Protein AF-A0A958JM21-F1 (afdb_monomer_lite)

pLDDT: mean 73.96, std 16.61, range [35.25, 93.75]

Secondary structure (DSSP, 8-state):
-----------S-HHHHHHHHHHHHHHHHHHHHHHHHHHHHHHHHHHHH--SHHHHHHHHHHHHHHHHHHHHHHHHHHHHHHHHHHHHHHHHHHHHHHHHHHHHHHHTT---PPP---TT-TTTTHHHHHHHHHHHHHHHHHHHHHHHHHHHHHHHTT--HHHHHHHHHHHHHHHHTS-----S------HHHHHHHHHTTT-------------------------

Structure (mmCIF, N/CA/C/O backbone):
data_AF-A0A958JM21-F1
#
_entry.id   AF-A0A958JM21-F1
#
loop_
_atom_site.group_PDB
_atom_site.id
_atom_site.type_symbol
_atom_site.label_atom_id
_atom_site.label_alt_id
_atom_site.label_comp_id
_atom_site.label_asym_id
_atom_site.label_entity_id
_atom_site.label_seq_id
_atom_site.pdbx_PDB_ins_code
_atom_site.Cartn_x
_atom_site.Cartn_y
_atom_site.Cartn_z
_atom_site.occupancy
_atom_site.B_iso_or_equiv
_atom_site.auth_seq_id
_atom_site.auth_comp_id
_atom_site.auth_asym_id
_atom_site.auth_atom_id
_atom_site.pdbx_PDB_model_num
ATOM 1 N N . MET A 1 1 ? 24.119 -24.206 23.327 1.00 39.50 1 MET A N 1
ATOM 2 C CA . MET A 1 1 ? 23.330 -22.979 23.070 1.00 39.50 1 MET A CA 1
ATOM 3 C C . MET A 1 1 ? 22.936 -22.926 21.598 1.00 39.50 1 MET A C 1
ATOM 5 O O . MET A 1 1 ? 23.760 -22.552 20.779 1.00 39.50 1 MET A O 1
ATOM 9 N N . ALA A 1 2 ? 21.714 -23.325 21.244 1.00 45.56 2 ALA A N 1
ATOM 10 C CA . ALA A 1 2 ? 21.222 -23.263 19.865 1.00 45.56 2 ALA A CA 1
ATOM 11 C C . ALA A 1 2 ? 20.004 -22.332 19.806 1.00 45.56 2 ALA A C 1
ATOM 13 O O . ALA A 1 2 ? 18.879 -22.748 20.076 1.00 45.56 2 ALA A O 1
ATOM 14 N N . GLN A 1 3 ? 20.224 -21.049 19.503 1.00 53.97 3 GLN A N 1
ATOM 15 C CA . GLN A 1 3 ? 19.126 -20.112 19.270 1.00 53.97 3 GLN A CA 1
ATOM 16 C C . GLN A 1 3 ? 18.749 -20.083 17.784 1.00 53.97 3 GLN A C 1
ATOM 18 O O . GLN A 1 3 ? 19.430 -19.516 16.935 1.00 53.97 3 GLN A O 1
ATOM 23 N N . TYR A 1 4 ? 17.631 -20.757 17.522 1.00 51.62 4 TYR A N 1
ATOM 24 C CA . TYR A 1 4 ? 16.692 -20.655 16.408 1.00 51.62 4 TYR A CA 1
ATOM 25 C C . TYR A 1 4 ? 16.901 -19.503 15.405 1.00 51.62 4 TYR A C 1
ATOM 27 O O . TYR A 1 4 ? 16.522 -18.352 15.638 1.00 51.62 4 TYR A O 1
ATOM 35 N N . ILE A 1 5 ? 17.321 -19.862 14.189 1.00 55.75 5 ILE A N 1
ATOM 36 C CA . ILE A 1 5 ? 17.148 -19.032 12.991 1.00 55.75 5 ILE A CA 1
ATOM 37 C C . ILE A 1 5 ? 15.659 -19.039 12.623 1.00 55.75 5 ILE A C 1
ATOM 39 O O . ILE A 1 5 ? 15.155 -19.919 11.921 1.00 55.75 5 ILE A O 1
ATOM 43 N N . ARG A 1 6 ? 14.920 -18.038 13.106 1.00 50.09 6 ARG A N 1
ATOM 44 C CA . ARG A 1 6 ? 13.514 -17.812 12.747 1.00 50.09 6 ARG A CA 1
ATOM 45 C C . ARG A 1 6 ? 13.449 -17.320 11.293 1.00 50.09 6 ARG A C 1
ATOM 47 O O . ARG A 1 6 ? 13.564 -16.124 11.021 1.00 50.09 6 ARG A O 1
ATOM 54 N N . ARG A 1 7 ? 13.300 -18.248 10.338 1.00 52.47 7 ARG A N 1
ATOM 55 C CA . ARG A 1 7 ? 13.150 -17.956 8.899 1.00 52.47 7 ARG A CA 1
ATOM 56 C C . ARG A 1 7 ? 11.940 -17.040 8.668 1.00 52.47 7 ARG A C 1
ATOM 58 O O . ARG A 1 7 ? 10.796 -17.491 8.674 1.00 52.47 7 ARG A O 1
ATOM 65 N N . ARG A 1 8 ? 12.174 -15.744 8.438 1.00 48.72 8 ARG A N 1
ATOM 66 C CA . ARG A 1 8 ? 11.130 -14.810 7.990 1.00 48.72 8 ARG A CA 1
ATOM 67 C C . ARG A 1 8 ? 10.841 -15.093 6.514 1.00 48.72 8 ARG A C 1
ATOM 69 O O . ARG A 1 8 ? 11.585 -14.631 5.652 1.00 48.72 8 ARG A O 1
ATOM 76 N N . ARG A 1 9 ? 9.786 -15.862 6.217 1.00 46.72 9 ARG A N 1
ATOM 77 C CA . ARG A 1 9 ? 9.281 -16.048 4.843 1.00 46.72 9 ARG A CA 1
ATOM 78 C C . ARG A 1 9 ? 8.949 -14.668 4.265 1.00 46.72 9 ARG A C 1
ATOM 80 O O . ARG A 1 9 ? 8.040 -13.991 4.735 1.00 46.72 9 ARG A O 1
ATOM 87 N N . LYS A 1 10 ? 9.761 -14.223 3.304 1.00 54.75 10 LYS A N 1
ATOM 88 C CA . LYS A 1 10 ? 9.779 -12.853 2.764 1.00 54.75 10 LYS A CA 1
ATOM 89 C C . LYS A 1 10 ? 8.925 -12.694 1.500 1.00 54.75 10 LYS A C 1
ATOM 91 O O . LYS A 1 10 ? 9.066 -11.701 0.801 1.00 54.75 10 LYS A O 1
ATOM 96 N N . ILE A 1 11 ? 8.061 -13.660 1.201 1.00 49.72 11 ILE A N 1
ATOM 97 C CA . ILE A 1 11 ? 7.217 -13.658 0.007 1.00 49.72 11 ILE A CA 1
ATOM 98 C C . ILE A 1 11 ? 5.859 -14.191 0.448 1.00 49.72 11 ILE A C 1
ATOM 100 O O . ILE A 1 11 ? 5.704 -15.389 0.662 1.00 49.72 11 ILE A O 1
ATOM 104 N N . ILE A 1 12 ? 4.922 -13.283 0.720 1.00 57.44 12 ILE A N 1
ATOM 105 C CA . ILE A 1 12 ? 3.582 -13.643 1.204 1.00 57.44 12 ILE A CA 1
ATOM 106 C C . ILE A 1 12 ? 2.535 -13.463 0.092 1.00 57.44 12 ILE A C 1
ATOM 108 O O . ILE A 1 12 ? 1.449 -14.020 0.189 1.00 57.44 12 ILE A O 1
ATOM 112 N N . ASN A 1 13 ? 2.846 -12.766 -1.010 1.00 57.19 13 ASN A N 1
ATOM 113 C CA . ASN A 1 13 ? 1.912 -12.710 -2.134 1.00 57.19 13 ASN A CA 1
ATOM 114 C C . ASN A 1 13 ? 2.580 -12.387 -3.479 1.00 57.19 13 ASN A C 1
ATOM 116 O O . ASN A 1 13 ? 2.796 -11.226 -3.817 1.00 57.19 13 ASN A O 1
ATOM 120 N N . VAL A 1 14 ? 2.894 -13.435 -4.246 1.00 58.97 14 VAL A N 1
ATOM 121 C CA . VAL A 1 14 ? 3.459 -13.326 -5.603 1.00 58.97 14 VAL A CA 1
ATOM 122 C C . VAL A 1 14 ? 2.435 -12.737 -6.582 1.00 58.97 14 VAL A C 1
ATOM 124 O O . VAL A 1 14 ? 2.820 -12.036 -7.508 1.00 58.97 14 VAL A O 1
ATOM 127 N N . ALA A 1 15 ? 1.133 -12.935 -6.346 1.00 58.78 15 ALA A N 1
ATOM 128 C CA . ALA A 1 15 ? 0.079 -12.525 -7.274 1.00 58.78 15 ALA A CA 1
ATOM 129 C C . ALA A 1 15 ? -0.036 -10.995 -7.404 1.00 58.78 15 ALA A C 1
ATOM 131 O O . ALA A 1 15 ? 0.119 -10.459 -8.499 1.00 58.78 15 ALA A O 1
ATOM 132 N N . THR A 1 16 ? -0.202 -10.266 -6.294 1.00 62.28 16 THR A N 1
ATOM 133 C CA . THR A 1 16 ? -0.267 -8.788 -6.322 1.00 62.28 16 THR A CA 1
ATOM 134 C C . THR A 1 16 ? 1.057 -8.166 -6.768 1.00 62.28 16 THR A C 1
ATOM 136 O O . THR A 1 16 ? 1.076 -7.145 -7.449 1.00 62.28 16 THR A O 1
ATOM 139 N N . GLN A 1 17 ? 2.175 -8.810 -6.421 1.00 65.06 17 GLN A N 1
ATOM 140 C CA . GLN A 1 17 ? 3.502 -8.394 -6.860 1.00 65.06 17 GLN A CA 1
ATOM 141 C C . GLN A 1 17 ? 3.672 -8.552 -8.380 1.00 65.06 17 GLN A C 1
ATOM 143 O O . GLN A 1 17 ? 4.260 -7.680 -9.014 1.00 65.06 17 GLN A O 1
ATOM 148 N N . SER A 1 18 ? 3.123 -9.623 -8.962 1.00 64.38 18 SER A N 1
ATOM 149 C CA . SER A 1 18 ? 3.163 -9.873 -10.404 1.00 64.38 18 SER A CA 1
ATOM 150 C C . SER A 1 18 ? 2.254 -8.935 -11.193 1.00 64.38 18 SER A C 1
ATOM 152 O O . SER A 1 18 ? 2.645 -8.517 -12.270 1.00 64.38 18 SER A O 1
ATOM 154 N N . GLN A 1 19 ? 1.101 -8.524 -10.654 1.00 70.25 19 GLN A N 1
ATOM 155 C CA . GLN A 1 19 ? 0.194 -7.606 -11.355 1.00 70.25 19 GLN A CA 1
ATOM 156 C C . GLN A 1 19 ? 0.821 -6.222 -11.560 1.00 70.25 19 GLN A C 1
ATOM 158 O O . GLN A 1 19 ? 0.917 -5.761 -12.693 1.00 70.25 19 GLN A O 1
ATOM 163 N N . ILE A 1 20 ? 1.336 -5.605 -10.490 1.00 72.12 20 ILE A N 1
ATOM 164 C CA . ILE A 1 20 ? 2.013 -4.297 -10.581 1.00 72.12 20 ILE A CA 1
ATOM 165 C C . ILE A 1 20 ? 3.271 -4.406 -11.452 1.00 72.12 20 ILE A C 1
ATOM 167 O O . ILE A 1 20 ? 3.569 -3.510 -12.240 1.00 72.12 20 ILE A O 1
ATOM 171 N N . PHE A 1 21 ? 4.012 -5.512 -11.327 1.00 74.75 21 PHE A N 1
ATOM 172 C CA . PHE A 1 21 ? 5.189 -5.760 -12.152 1.00 74.75 21 PHE A CA 1
ATOM 173 C C . PHE A 1 21 ? 4.834 -5.872 -13.638 1.00 74.75 21 PHE A C 1
ATOM 175 O O . PHE A 1 21 ? 5.487 -5.233 -14.447 1.00 74.75 21 PHE A O 1
ATOM 182 N N . VAL A 1 22 ? 3.801 -6.635 -14.003 1.00 75.62 22 VAL A N 1
ATOM 183 C CA . VAL A 1 22 ? 3.382 -6.810 -15.401 1.00 75.62 22 VAL A CA 1
ATOM 184 C C . VAL A 1 22 ? 2.897 -5.493 -15.996 1.00 75.62 22 VAL A C 1
ATOM 186 O O . VAL A 1 22 ? 3.282 -5.172 -17.114 1.00 75.62 22 VAL A O 1
ATOM 189 N N . GLU A 1 23 ? 2.114 -4.707 -15.257 1.00 79.31 23 GLU A N 1
ATOM 190 C CA . GLU A 1 23 ? 1.612 -3.415 -15.739 1.00 79.31 23 GLU A CA 1
ATOM 191 C C . GLU A 1 23 ? 2.752 -2.412 -15.984 1.00 79.31 23 GLU A C 1
ATOM 193 O O . GLU A 1 23 ? 2.859 -1.829 -17.063 1.00 79.31 23 GLU A O 1
ATOM 198 N N . THR A 1 24 ? 3.668 -2.274 -15.021 1.00 79.56 24 THR A N 1
ATOM 199 C CA . THR A 1 24 ? 4.835 -1.381 -15.156 1.00 79.56 24 THR A CA 1
ATOM 200 C C . THR A 1 24 ? 5.835 -1.878 -16.200 1.00 79.56 24 THR A C 1
ATOM 202 O O . THR A 1 24 ? 6.372 -1.086 -16.974 1.00 79.56 24 THR A O 1
ATOM 205 N N . PHE A 1 25 ? 6.058 -3.190 -16.284 1.00 81.38 25 PHE A N 1
ATOM 206 C CA . PHE A 1 25 ? 6.905 -3.794 -17.309 1.00 81.38 25 PHE A CA 1
ATOM 207 C C . PHE A 1 25 ? 6.320 -3.587 -18.709 1.00 81.38 25 PHE A C 1
ATOM 209 O O . PHE A 1 25 ? 7.055 -3.213 -19.619 1.00 81.38 25 PHE A O 1
ATOM 216 N N . ALA A 1 26 ? 5.004 -3.753 -18.878 1.00 83.88 26 ALA A N 1
ATOM 217 C CA . ALA A 1 26 ? 4.322 -3.481 -20.139 1.00 83.88 26 ALA A CA 1
ATOM 218 C C . ALA A 1 26 ? 4.468 -2.010 -20.551 1.00 83.88 26 ALA A C 1
ATOM 220 O O . ALA A 1 26 ? 4.771 -1.741 -21.709 1.00 83.88 26 ALA A O 1
ATOM 221 N N . GLN A 1 27 ? 4.342 -1.059 -19.618 1.00 84.75 27 GLN A N 1
ATOM 222 C CA . GLN A 1 27 ? 4.578 0.364 -19.899 1.00 84.75 27 GLN A CA 1
ATOM 223 C C . GLN A 1 27 ? 6.012 0.636 -20.370 1.00 84.75 27 GLN A C 1
ATOM 225 O O . GLN A 1 27 ? 6.205 1.315 -21.380 1.00 84.75 27 GLN A O 1
ATOM 230 N N . VAL A 1 28 ? 7.019 0.080 -19.684 1.00 85.38 28 VAL A N 1
ATOM 231 C CA . VAL A 1 28 ? 8.431 0.219 -20.086 1.00 85.38 28 VAL A CA 1
ATOM 232 C C . VAL A 1 28 ? 8.671 -0.412 -21.459 1.00 85.38 28 VAL A C 1
ATOM 234 O O . VAL A 1 28 ? 9.369 0.172 -22.285 1.00 85.38 28 VAL A O 1
ATOM 237 N N . LEU A 1 29 ? 8.063 -1.567 -21.732 1.00 85.25 29 LEU A N 1
ATOM 238 C CA . LEU A 1 29 ? 8.191 -2.277 -23.002 1.00 85.25 29 LEU A CA 1
ATOM 239 C C . LEU A 1 29 ? 7.519 -1.522 -24.157 1.00 85.25 29 LEU A C 1
ATOM 241 O O . LEU A 1 29 ? 8.111 -1.389 -25.224 1.00 85.25 29 LEU A O 1
ATOM 245 N N . ILE A 1 30 ? 6.326 -0.964 -23.942 1.00 90.00 30 ILE A N 1
ATOM 246 C CA . ILE A 1 30 ? 5.643 -0.109 -24.922 1.00 90.00 30 ILE A CA 1
ATOM 247 C C . ILE A 1 30 ? 6.487 1.134 -25.211 1.00 90.00 30 ILE A C 1
ATOM 249 O O . ILE A 1 30 ? 6.706 1.469 -26.373 1.00 90.00 30 ILE A O 1
ATOM 253 N N . PHE A 1 31 ? 7.006 1.795 -24.172 1.00 86.94 31 PHE A N 1
ATOM 254 C CA . PHE A 1 31 ? 7.859 2.971 -24.333 1.00 86.94 31 PHE A CA 1
ATOM 255 C C . PHE A 1 31 ? 9.157 2.642 -25.081 1.00 86.94 31 PHE A C 1
ATOM 257 O O . PHE A 1 31 ? 9.592 3.411 -25.940 1.00 86.94 31 PHE A O 1
ATOM 264 N N . PHE A 1 32 ? 9.749 1.479 -24.799 1.00 85.62 32 PHE A N 1
ATOM 265 C CA . PHE A 1 32 ? 10.912 0.958 -25.510 1.00 85.62 32 PHE A CA 1
ATOM 266 C C . PHE A 1 32 ? 10.606 0.751 -26.996 1.00 85.62 32 PHE A C 1
ATOM 268 O O . PHE A 1 32 ? 11.296 1.320 -27.838 1.00 85.62 32 PHE A O 1
ATOM 275 N N . ILE A 1 33 ? 9.534 0.017 -27.321 1.00 89.06 33 ILE A N 1
ATOM 276 C CA . ILE A 1 33 ? 9.115 -0.238 -28.708 1.00 89.06 33 ILE A CA 1
ATOM 277 C C . ILE A 1 33 ? 8.855 1.079 -29.440 1.00 89.06 33 ILE A C 1
ATOM 279 O O . ILE A 1 33 ? 9.347 1.263 -30.550 1.00 89.06 33 ILE A O 1
ATOM 283 N N . LEU A 1 34 ? 8.134 2.011 -28.813 1.00 90.81 34 LEU A N 1
ATOM 284 C CA . LEU A 1 34 ? 7.806 3.306 -29.402 1.00 90.81 34 LEU A CA 1
ATOM 285 C C . LEU A 1 34 ? 9.066 4.135 -29.682 1.00 90.81 34 LEU A C 1
ATOM 287 O O . LEU A 1 34 ? 9.229 4.667 -30.778 1.00 90.81 34 LEU A O 1
ATOM 291 N N . THR A 1 35 ? 9.980 4.216 -28.713 1.00 85.19 35 THR A N 1
ATOM 292 C CA . THR A 1 35 ? 11.223 4.990 -28.844 1.00 85.19 35 THR A CA 1
ATOM 293 C C . THR A 1 35 ? 12.132 4.397 -29.917 1.00 85.19 35 THR A C 1
ATOM 295 O O . THR A 1 35 ? 12.675 5.137 -30.741 1.00 85.19 35 THR A O 1
ATOM 298 N N . THR A 1 36 ? 12.269 3.068 -29.952 1.00 84.38 36 THR A N 1
ATOM 299 C CA . THR A 1 36 ? 13.004 2.360 -31.004 1.00 84.38 36 THR A CA 1
ATOM 300 C C . THR A 1 36 ? 12.353 2.609 -32.362 1.00 84.38 36 THR A C 1
ATOM 302 O O . THR A 1 36 ? 13.039 3.033 -33.288 1.00 84.38 36 THR A O 1
ATOM 305 N N . PHE A 1 37 ? 11.036 2.446 -32.482 1.00 87.44 37 PHE A N 1
ATOM 306 C CA . PHE A 1 37 ? 10.316 2.673 -33.734 1.00 87.44 37 PHE A CA 1
ATOM 307 C C . PHE A 1 37 ? 10.532 4.094 -34.272 1.00 87.44 37 PHE A C 1
ATOM 309 O O . PHE A 1 37 ? 10.953 4.250 -35.414 1.00 87.44 37 PHE A O 1
ATOM 316 N N . ILE A 1 38 ? 10.351 5.126 -33.440 1.00 87.00 38 ILE A N 1
ATOM 317 C CA . ILE A 1 38 ? 10.557 6.533 -33.831 1.00 87.00 38 ILE A CA 1
ATOM 318 C C . ILE A 1 38 ? 12.011 6.793 -34.247 1.00 87.00 38 ILE A C 1
ATOM 320 O O . ILE A 1 38 ? 12.260 7.450 -35.258 1.00 87.00 38 ILE A O 1
ATOM 324 N N . THR A 1 39 ? 12.977 6.271 -33.487 1.00 83.88 39 THR A N 1
ATOM 325 C CA . THR A 1 39 ? 14.410 6.496 -33.741 1.00 83.88 39 THR A CA 1
ATOM 326 C C . THR A 1 39 ? 14.869 5.846 -35.048 1.00 83.88 39 THR A C 1
ATOM 328 O O . THR A 1 39 ? 15.689 6.423 -35.763 1.00 83.88 39 THR A O 1
ATOM 331 N N . TYR A 1 40 ? 14.337 4.665 -35.375 1.00 81.38 40 TYR A N 1
ATOM 332 C CA . TYR A 1 40 ? 14.723 3.907 -36.566 1.00 81.38 40 TYR A CA 1
ATOM 333 C C . TYR A 1 40 ? 13.860 4.185 -37.795 1.00 81.38 40 TYR A C 1
ATOM 335 O O . TYR A 1 40 ? 14.278 3.826 -38.891 1.00 81.38 40 TYR A O 1
ATOM 343 N N . LEU A 1 41 ? 12.725 4.877 -37.657 1.00 84.06 41 LEU A N 1
ATOM 344 C CA . LEU A 1 41 ? 11.837 5.189 -38.778 1.00 84.06 41 LEU A CA 1
ATOM 345 C C . LEU A 1 41 ? 12.581 5.887 -39.927 1.00 84.06 41 LEU A C 1
ATOM 347 O O . LEU A 1 41 ? 12.448 5.489 -41.077 1.00 84.06 41 LEU A O 1
ATOM 351 N N . ARG A 1 42 ? 13.404 6.895 -39.608 1.00 80.62 42 ARG A N 1
ATOM 352 C CA . ARG A 1 42 ? 14.132 7.710 -40.594 1.00 80.62 42 ARG A CA 1
ATOM 353 C C . ARG A 1 42 ? 15.237 6.950 -41.353 1.00 80.62 42 ARG A C 1
ATOM 355 O O . ARG A 1 42 ? 15.239 7.020 -42.578 1.00 80.62 42 ARG A O 1
ATOM 362 N N . PRO A 1 43 ? 16.189 6.257 -40.697 1.00 79.56 43 PRO A N 1
ATOM 363 C CA . PRO A 1 43 ? 17.177 5.458 -41.424 1.00 79.56 43 PRO A CA 1
ATOM 364 C C . PRO A 1 43 ? 16.525 4.280 -42.160 1.00 79.56 43 PRO A C 1
ATOM 366 O O . PRO A 1 43 ? 16.958 3.944 -43.256 1.00 79.56 43 PRO A O 1
ATOM 369 N N . PHE A 1 44 ? 15.452 3.698 -41.612 1.00 78.94 44 PHE A N 1
ATOM 370 C CA . PHE A 1 44 ? 14.724 2.614 -42.268 1.00 78.94 44 PHE A CA 1
ATOM 371 C C . PHE A 1 44 ? 14.068 3.074 -43.574 1.00 78.94 44 PHE A C 1
ATOM 373 O O . PHE A 1 44 ? 14.267 2.436 -44.602 1.00 78.94 44 PHE A O 1
ATOM 380 N N . THR A 1 45 ? 13.355 4.206 -43.590 1.00 80.19 45 THR A N 1
ATOM 381 C CA . THR A 1 45 ? 12.800 4.733 -44.848 1.00 80.19 45 THR A CA 1
ATOM 382 C C . THR A 1 45 ? 13.902 5.087 -45.844 1.00 80.19 45 THR A C 1
ATOM 384 O O . THR A 1 45 ? 13.780 4.728 -47.008 1.00 80.19 45 THR A O 1
ATOM 387 N N . GLY A 1 46 ? 15.013 5.678 -45.391 1.00 76.69 46 GLY A N 1
ATOM 388 C CA . GLY A 1 46 ? 16.163 5.997 -46.246 1.00 76.69 46 GLY A CA 1
ATOM 389 C C . GLY A 1 46 ? 16.789 4.785 -46.949 1.00 76.69 46 GLY A C 1
ATOM 390 O O . GLY A 1 46 ? 17.193 4.905 -48.100 1.00 76.69 46 GLY A O 1
ATOM 391 N N . ILE A 1 47 ? 16.819 3.613 -46.308 1.00 75.75 47 ILE A N 1
ATOM 392 C CA . ILE A 1 47 ? 17.331 2.370 -46.915 1.00 75.75 47 ILE A CA 1
ATOM 393 C C . ILE A 1 47 ? 16.350 1.793 -47.948 1.00 75.75 47 ILE A C 1
ATOM 395 O O . ILE A 1 47 ? 16.786 1.242 -48.945 1.00 75.75 47 ILE A O 1
ATOM 399 N N . PHE A 1 48 ? 15.034 1.901 -47.741 1.00 75.69 48 PHE A N 1
ATOM 400 C CA . PHE A 1 48 ? 14.046 1.292 -48.648 1.00 75.69 48 PHE A CA 1
ATOM 401 C C . PHE A 1 48 ? 13.585 2.207 -49.791 1.00 75.69 48 PHE A C 1
ATOM 403 O O . PHE A 1 48 ? 13.084 1.707 -50.796 1.00 75.69 48 PHE A O 1
ATOM 410 N N . SER A 1 49 ? 13.715 3.529 -49.647 1.00 75.94 49 SER A N 1
ATOM 411 C CA . SER A 1 49 ? 13.258 4.507 -50.643 1.00 75.94 49 SER A CA 1
ATOM 412 C C . SER A 1 49 ? 14.387 5.235 -51.375 1.00 75.94 49 SER A C 1
ATOM 414 O O . SER A 1 49 ? 14.103 6.161 -52.130 1.00 75.94 49 SER A O 1
ATOM 416 N N . SER A 1 50 ? 15.654 4.890 -51.132 1.00 70.88 50 SER A N 1
ATOM 417 C CA . SER A 1 50 ? 16.776 5.497 -51.854 1.00 70.88 50 SER A CA 1
ATOM 418 C C . SER A 1 50 ? 16.874 4.933 -53.269 1.00 70.88 50 SER A C 1
ATOM 420 O O . SER A 1 50 ? 16.763 3.730 -53.501 1.00 70.88 50 SER A O 1
ATOM 422 N N . HIS A 1 51 ? 17.077 5.820 -54.240 1.00 69.44 51 HIS A N 1
ATOM 423 C CA . HIS A 1 51 ? 17.145 5.449 -55.656 1.00 69.44 51 HIS A CA 1
ATOM 424 C C . HIS A 1 51 ? 18.589 5.311 -56.152 1.00 69.44 51 HIS A C 1
ATOM 426 O O . HIS A 1 51 ? 18.816 4.793 -57.245 1.00 69.44 51 HIS A O 1
ATOM 432 N N . SER A 1 52 ? 19.569 5.744 -55.352 1.00 75.94 52 SER A N 1
ATOM 433 C CA . SER A 1 52 ? 20.992 5.688 -55.687 1.00 75.94 52 SER A CA 1
ATOM 434 C C . SER A 1 52 ? 21.796 4.822 -54.709 1.00 75.94 52 SER A C 1
ATOM 436 O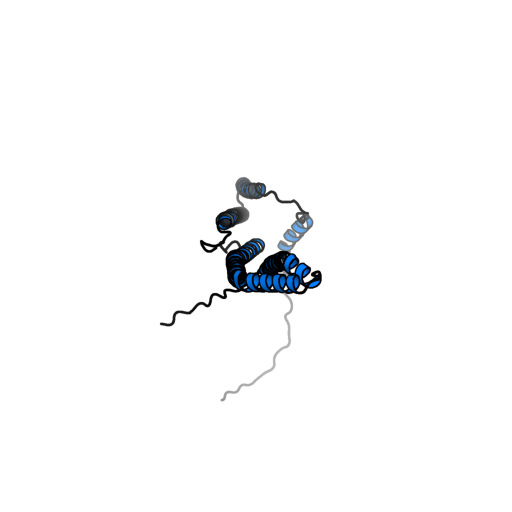 O . SER A 1 52 ? 21.444 4.663 -53.539 1.00 75.94 52 SER A O 1
ATOM 438 N N . ALA A 1 53 ? 22.908 4.256 -55.191 1.00 72.19 53 ALA A N 1
ATOM 439 C CA . ALA A 1 53 ? 23.825 3.459 -54.370 1.00 72.19 53 ALA A CA 1
ATOM 440 C C . ALA A 1 53 ? 24.504 4.294 -53.264 1.00 72.19 53 ALA A C 1
ATOM 442 O O . ALA A 1 53 ? 24.747 3.800 -52.169 1.00 72.19 53 ALA A O 1
ATOM 443 N N . LEU A 1 54 ? 24.741 5.581 -53.533 1.00 74.75 54 LEU A N 1
ATOM 444 C CA . LEU A 1 54 ? 25.390 6.523 -52.616 1.00 74.75 54 LEU A CA 1
ATOM 445 C C . LEU A 1 54 ? 24.463 6.905 -51.440 1.00 74.75 54 LEU A C 1
ATOM 447 O O . LEU A 1 54 ? 24.898 7.038 -50.295 1.00 74.75 54 LEU A O 1
ATOM 451 N N . GLU A 1 55 ? 23.156 7.011 -51.690 1.00 74.69 55 GLU A N 1
ATOM 452 C CA . GLU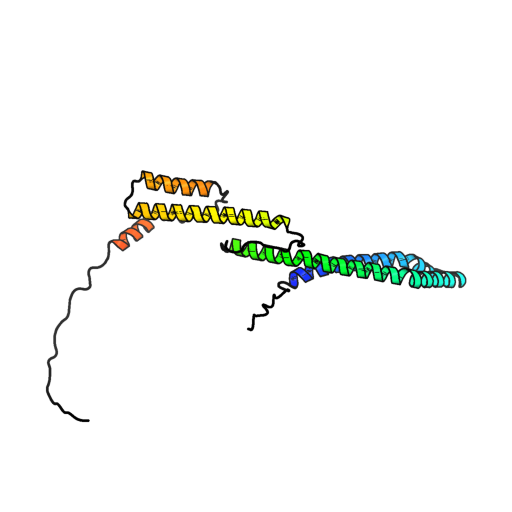 A 1 55 ? 22.145 7.200 -50.639 1.00 74.69 55 GLU A CA 1
ATOM 453 C C . GLU A 1 55 ? 21.970 5.949 -49.760 1.00 74.69 55 GLU A C 1
ATOM 455 O O . GLU A 1 55 ? 21.780 6.075 -48.551 1.00 74.69 55 GLU A O 1
ATOM 460 N N . HIS A 1 56 ? 22.093 4.746 -50.332 1.00 75.75 56 HIS A N 1
ATOM 461 C CA . HIS A 1 56 ? 22.088 3.502 -49.553 1.00 75.75 56 HIS A CA 1
ATOM 462 C C . HIS A 1 56 ? 23.296 3.410 -48.614 1.00 75.75 56 HIS A C 1
ATOM 464 O O . HIS A 1 56 ? 23.137 3.076 -47.440 1.00 75.75 56 HIS A O 1
ATOM 470 N N . GLU A 1 57 ? 24.492 3.726 -49.115 1.00 77.50 57 GLU A N 1
ATOM 471 C CA . GLU A 1 57 ? 25.733 3.686 -48.335 1.00 77.50 57 GLU A CA 1
ATOM 472 C C . GLU A 1 57 ? 25.683 4.680 -47.166 1.00 77.50 57 GLU A C 1
ATOM 474 O O . GLU A 1 57 ? 25.933 4.317 -46.017 1.00 77.50 57 GLU A O 1
ATOM 479 N N . THR A 1 58 ? 25.237 5.912 -47.419 1.00 79.12 58 THR A N 1
ATOM 480 C CA . THR A 1 58 ? 25.089 6.928 -46.362 1.00 79.12 58 THR A CA 1
ATOM 481 C C . THR A 1 58 ? 24.012 6.576 -45.332 1.00 79.12 58 THR A C 1
ATOM 483 O O . THR A 1 58 ? 24.212 6.810 -44.134 1.00 79.12 58 THR A O 1
ATOM 486 N N . ALA A 1 59 ? 22.889 5.980 -45.745 1.00 76.25 59 ALA A N 1
ATOM 487 C CA . ALA A 1 59 ? 21.859 5.506 -44.821 1.00 76.25 59 ALA A CA 1
ATOM 488 C C . ALA A 1 59 ? 22.354 4.331 -43.957 1.00 76.25 59 ALA A C 1
ATOM 490 O O . ALA A 1 59 ? 22.067 4.289 -42.756 1.00 76.25 59 ALA A O 1
ATOM 491 N N . PHE A 1 60 ? 23.141 3.421 -44.537 1.00 77.75 60 PHE A N 1
ATOM 492 C CA . PHE A 1 60 ? 23.749 2.293 -43.832 1.00 77.75 60 PHE A CA 1
ATOM 493 C C . PHE A 1 60 ? 24.809 2.743 -42.818 1.00 77.75 60 PHE A C 1
ATOM 495 O O . PHE A 1 60 ? 24.758 2.328 -41.661 1.00 77.75 60 PHE A O 1
ATOM 502 N N . GLU A 1 61 ? 25.702 3.660 -43.191 1.00 81.31 61 GLU A N 1
ATOM 503 C CA . GLU A 1 61 ? 26.704 4.245 -42.286 1.00 81.31 61 GLU A CA 1
ATOM 504 C C . GLU A 1 61 ? 26.057 5.041 -41.140 1.00 81.31 61 GLU A C 1
ATOM 506 O O . GLU A 1 61 ? 26.454 4.952 -39.971 1.00 81.31 61 GLU A O 1
ATOM 511 N N . THR A 1 62 ? 24.983 5.778 -41.438 1.00 78.94 62 THR A N 1
ATOM 512 C CA . THR A 1 62 ? 24.195 6.486 -40.415 1.00 78.94 62 THR A CA 1
ATOM 513 C C . THR A 1 62 ? 23.531 5.501 -39.451 1.00 78.94 62 THR A C 1
ATOM 515 O O . THR A 1 62 ? 23.513 5.725 -38.238 1.00 78.94 62 THR A O 1
ATOM 518 N N . PHE A 1 63 ? 23.014 4.383 -39.966 1.00 78.62 63 PHE A N 1
ATOM 519 C CA . PHE A 1 63 ? 22.461 3.311 -39.145 1.00 78.62 63 PHE A CA 1
ATOM 520 C C . PHE A 1 63 ? 23.537 2.669 -38.259 1.00 78.62 63 PHE A C 1
ATOM 522 O O . PHE A 1 63 ? 23.326 2.538 -37.052 1.00 78.62 63 PHE A O 1
ATOM 529 N N . LEU A 1 64 ? 24.702 2.326 -38.818 1.00 79.81 64 LEU A N 1
ATOM 530 C CA . LEU A 1 64 ? 25.798 1.676 -38.097 1.00 79.81 64 LEU A CA 1
ATOM 531 C C . LEU A 1 64 ? 26.346 2.570 -36.974 1.00 79.81 64 LEU A C 1
ATOM 533 O O . LEU A 1 64 ? 26.469 2.133 -35.827 1.00 79.81 64 LEU A O 1
ATOM 537 N N . SER A 1 65 ? 26.597 3.846 -37.277 1.00 80.88 65 SER A N 1
ATOM 538 C CA . SER A 1 65 ? 27.107 4.832 -36.314 1.00 80.88 65 SER A CA 1
ATOM 539 C C . SER A 1 65 ? 26.108 5.142 -35.194 1.00 80.88 65 SER A C 1
ATOM 541 O O . SER A 1 65 ? 26.497 5.220 -34.023 1.00 80.88 65 SER A O 1
ATOM 543 N N . MET A 1 66 ? 24.807 5.241 -35.502 1.00 76.62 66 MET A N 1
ATOM 544 C CA . MET A 1 66 ? 23.764 5.358 -34.475 1.00 76.62 66 MET A CA 1
ATOM 545 C C . MET A 1 66 ? 23.691 4.114 -33.592 1.00 76.62 66 MET A C 1
ATOM 547 O O . MET A 1 66 ? 23.522 4.248 -32.376 1.00 76.62 66 MET A O 1
ATOM 551 N N . ASN A 1 67 ? 23.824 2.925 -34.184 1.00 78.94 67 ASN A N 1
ATOM 552 C CA . ASN A 1 67 ? 23.705 1.663 -33.470 1.00 78.94 67 ASN A CA 1
ATOM 553 C C . ASN A 1 67 ? 24.868 1.485 -32.477 1.00 78.94 67 ASN A C 1
ATOM 555 O O . ASN A 1 67 ? 24.629 1.315 -31.283 1.00 78.94 67 ASN A O 1
ATOM 559 N N . LEU A 1 68 ? 26.118 1.665 -32.919 1.00 79.56 68 LEU A N 1
ATOM 560 C CA . LEU A 1 68 ? 27.292 1.534 -32.046 1.00 79.56 68 LEU A CA 1
ATOM 561 C C . LEU A 1 68 ? 27.349 2.596 -30.936 1.00 79.56 68 LEU A C 1
ATOM 563 O O . LEU A 1 68 ? 27.748 2.286 -29.815 1.00 79.56 68 LEU A O 1
ATOM 567 N N . SER A 1 69 ? 26.958 3.840 -31.225 1.00 80.62 69 SER A N 1
ATOM 568 C CA . SER A 1 69 ? 27.089 4.937 -30.258 1.00 80.62 69 SER A CA 1
ATOM 569 C C . SER A 1 69 ? 25.961 4.960 -29.219 1.00 80.62 69 SER A C 1
ATOM 571 O O . SER A 1 69 ? 26.210 5.205 -28.037 1.00 80.62 69 SER A O 1
ATOM 573 N N . LYS A 1 70 ? 24.710 4.707 -29.629 1.00 80.69 70 LYS A N 1
ATOM 574 C CA . LYS A 1 70 ? 23.536 4.965 -28.776 1.00 80.69 70 LYS A CA 1
ATOM 575 C C . LYS A 1 70 ? 23.009 3.732 -28.047 1.00 80.69 70 LYS A C 1
ATOM 577 O O . LYS A 1 70 ? 22.447 3.891 -26.962 1.00 80.69 70 LYS A O 1
ATOM 582 N N . TRP A 1 71 ? 23.194 2.521 -28.578 1.00 82.25 71 TRP A N 1
ATOM 583 C CA . TRP A 1 71 ? 22.677 1.309 -27.927 1.00 82.25 71 TRP A CA 1
ATOM 584 C C . TRP A 1 71 ? 23.271 1.026 -26.551 1.00 82.25 71 TRP A C 1
ATOM 586 O O . TRP A 1 71 ? 22.486 0.720 -25.654 1.00 82.25 71 TRP A O 1
ATOM 596 N N . PRO A 1 72 ? 24.593 1.151 -26.321 1.00 85.38 72 PRO A N 1
ATOM 597 C CA . PRO A 1 72 ? 25.150 0.902 -24.995 1.00 85.38 72 PRO A CA 1
ATOM 598 C C . PRO A 1 72 ? 24.529 1.821 -23.938 1.00 85.38 72 PRO A C 1
ATOM 600 O O . PRO A 1 72 ? 24.093 1.357 -22.885 1.00 85.38 72 PRO A O 1
ATOM 603 N N . LEU A 1 73 ? 24.397 3.116 -24.250 1.00 85.06 73 LEU A N 1
ATOM 604 C CA . LEU A 1 73 ? 23.772 4.091 -23.356 1.00 85.06 73 LEU A CA 1
ATOM 605 C C . LEU A 1 73 ? 22.285 3.780 -23.128 1.00 85.06 73 LEU A C 1
ATOM 607 O O . LEU A 1 73 ? 21.803 3.842 -21.998 1.00 85.06 73 LEU A O 1
ATOM 611 N N . PHE A 1 74 ? 21.563 3.401 -24.181 1.00 83.00 74 PHE A N 1
ATOM 612 C CA . PHE A 1 74 ? 20.148 3.053 -24.095 1.00 83.00 74 PHE A CA 1
ATOM 613 C C . PHE A 1 74 ? 19.906 1.801 -23.242 1.00 83.00 74 PHE A C 1
ATOM 615 O O . PHE A 1 74 ? 19.043 1.814 -22.365 1.00 83.00 74 PHE A O 1
ATOM 622 N N . VAL A 1 75 ? 20.713 0.751 -23.424 1.00 85.12 75 VAL A N 1
ATOM 623 C CA . VAL A 1 75 ? 20.660 -0.474 -22.609 1.00 85.12 75 VAL A CA 1
ATOM 624 C C . VAL A 1 75 ? 20.922 -0.159 -21.137 1.00 85.12 75 VAL A C 1
ATOM 626 O O . VAL A 1 75 ? 20.213 -0.677 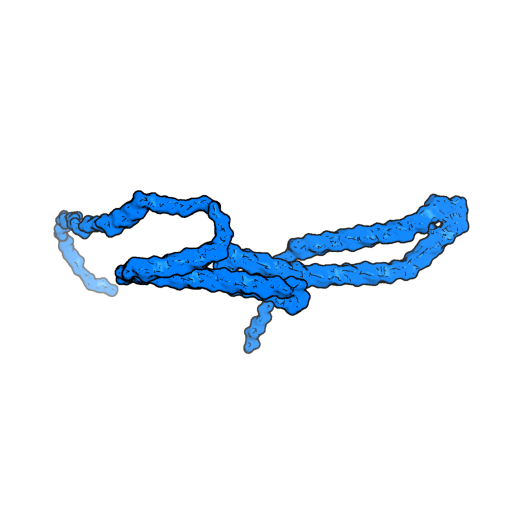-20.271 1.00 85.12 75 VAL A O 1
ATOM 629 N N . VAL A 1 76 ? 21.885 0.718 -20.838 1.00 88.75 76 VAL A N 1
ATOM 630 C CA . VAL A 1 76 ? 22.168 1.158 -19.463 1.00 88.75 76 VAL A CA 1
ATOM 631 C C . VAL A 1 76 ? 20.968 1.891 -18.858 1.00 88.75 76 VAL A C 1
ATOM 633 O O . VAL A 1 76 ? 20.563 1.564 -17.742 1.00 88.75 76 VAL A O 1
ATOM 636 N N . ILE A 1 77 ? 20.355 2.827 -19.590 1.00 86.50 77 ILE A N 1
ATOM 637 C CA . ILE A 1 77 ? 19.182 3.583 -19.117 1.00 86.50 77 ILE A CA 1
ATOM 638 C C . ILE A 1 77 ? 17.994 2.650 -18.865 1.00 86.50 77 ILE A C 1
ATOM 640 O O . ILE A 1 77 ? 17.390 2.700 -17.794 1.00 86.50 77 ILE A O 1
ATOM 644 N N . VAL A 1 78 ? 17.673 1.769 -19.815 1.00 85.12 78 VAL A N 1
ATOM 645 C CA . VAL A 1 78 ? 16.565 0.811 -19.681 1.00 85.12 78 VAL A CA 1
ATOM 646 C C . VAL A 1 78 ? 16.810 -0.127 -18.501 1.00 85.12 78 VAL A C 1
ATOM 648 O O . VAL A 1 78 ? 15.920 -0.312 -17.672 1.00 85.12 78 VAL A O 1
ATOM 651 N N . SER A 1 79 ? 18.027 -0.658 -18.363 1.00 85.50 79 SER A N 1
ATOM 652 C CA . SER A 1 79 ? 18.392 -1.523 -17.233 1.00 85.50 79 SER A CA 1
ATOM 653 C C . SER A 1 79 ? 18.235 -0.797 -15.898 1.00 85.50 79 SER A C 1
ATOM 655 O O . SER A 1 79 ? 17.664 -1.344 -14.955 1.00 85.50 79 SER A O 1
ATOM 657 N N . PHE A 1 80 ? 18.676 0.460 -15.823 1.00 88.44 80 PHE A N 1
ATOM 658 C CA . PHE A 1 80 ? 18.523 1.288 -14.633 1.00 88.44 80 PHE A CA 1
ATOM 659 C C . PHE A 1 80 ? 17.046 1.529 -14.284 1.00 88.44 80 PHE A C 1
ATOM 661 O O . PHE A 1 80 ? 16.654 1.359 -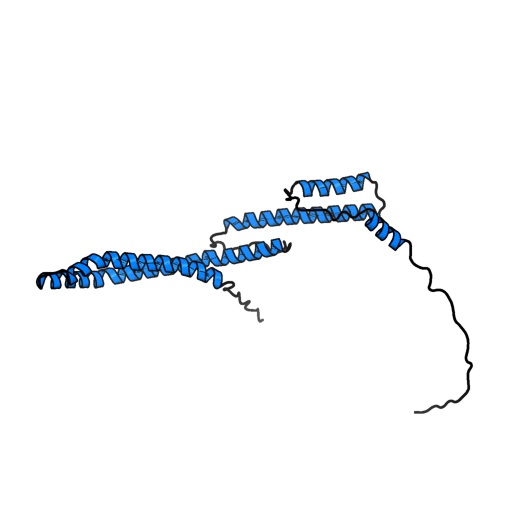13.127 1.00 88.44 80 PHE A O 1
ATOM 668 N N . LEU A 1 81 ? 16.203 1.837 -15.275 1.00 85.69 81 LEU A N 1
ATOM 669 C CA . LEU A 1 81 ? 14.759 2.015 -15.084 1.00 85.69 81 LEU A CA 1
ATOM 670 C C . LEU A 1 81 ? 14.068 0.730 -14.615 1.00 85.69 81 LEU A C 1
ATOM 672 O O . LEU A 1 81 ? 13.212 0.786 -13.729 1.00 85.69 81 LEU A O 1
ATOM 676 N N . VAL A 1 82 ? 14.441 -0.427 -15.166 1.00 83.44 82 VAL A N 1
ATOM 677 C CA . VAL A 1 82 ? 13.907 -1.730 -14.740 1.00 83.44 82 VAL A CA 1
ATOM 678 C C . VAL A 1 82 ? 14.289 -2.013 -13.287 1.00 83.44 82 VAL A C 1
ATOM 680 O O . VAL A 1 82 ? 13.424 -2.363 -12.481 1.00 83.44 82 VAL A O 1
ATOM 683 N N . ILE A 1 83 ? 15.555 -1.798 -12.917 1.00 85.81 83 ILE A N 1
ATOM 684 C CA . ILE A 1 83 ? 16.029 -1.986 -11.539 1.00 85.81 83 ILE A CA 1
ATOM 685 C C . ILE A 1 83 ? 15.272 -1.063 -10.577 1.00 85.81 83 ILE A C 1
ATOM 687 O O . ILE A 1 83 ? 14.787 -1.524 -9.540 1.00 85.81 83 ILE A O 1
ATOM 691 N N . LEU A 1 84 ? 15.118 0.219 -10.921 1.00 85.06 84 LEU A N 1
ATOM 692 C CA . LEU A 1 84 ? 14.357 1.166 -10.107 1.00 85.06 84 LEU A CA 1
ATOM 693 C C . LEU A 1 84 ? 12.904 0.719 -9.922 1.00 85.06 84 LEU A C 1
ATOM 695 O O . LEU A 1 84 ? 12.422 0.699 -8.789 1.00 85.06 84 LEU A O 1
ATOM 699 N N . ASN A 1 85 ? 12.226 0.298 -10.991 1.00 82.44 85 ASN A N 1
ATOM 700 C CA . ASN A 1 85 ? 10.845 -0.186 -10.916 1.00 82.44 85 ASN A CA 1
ATOM 701 C C . ASN A 1 85 ? 10.707 -1.402 -9.993 1.00 82.44 85 ASN A C 1
ATOM 703 O O . ASN A 1 85 ? 9.817 -1.434 -9.138 1.00 82.44 85 ASN A O 1
ATOM 707 N N . ILE A 1 86 ? 11.617 -2.373 -10.100 1.00 79.25 86 ILE A N 1
ATOM 708 C CA . ILE A 1 86 ? 11.629 -3.555 -9.228 1.00 79.25 86 ILE A CA 1
ATOM 709 C C . ILE A 1 86 ? 11.788 -3.131 -7.762 1.00 79.25 86 ILE A C 1
ATOM 711 O O . ILE A 1 86 ? 11.011 -3.552 -6.898 1.00 79.25 86 ILE A O 1
ATOM 715 N N . LEU A 1 87 ? 12.755 -2.256 -7.469 1.00 78.19 87 LEU A N 1
ATOM 716 C CA . LEU A 1 87 ? 13.000 -1.770 -6.110 1.00 78.19 87 LEU A CA 1
ATOM 717 C C . LEU A 1 87 ? 11.796 -1.007 -5.540 1.00 78.19 87 LEU A C 1
ATOM 719 O O . LEU A 1 87 ? 11.445 -1.203 -4.372 1.00 78.19 87 LEU A O 1
ATOM 723 N N . PHE A 1 88 ? 11.143 -0.169 -6.345 1.00 77.81 88 PHE A N 1
ATOM 724 C CA . PHE A 1 88 ? 9.944 0.564 -5.936 1.00 77.81 88 PHE A CA 1
ATOM 725 C C . PHE A 1 88 ? 8.751 -0.365 -5.695 1.00 77.81 88 PHE A C 1
ATOM 727 O O . PHE A 1 88 ? 8.107 -0.261 -4.648 1.00 77.81 88 PHE A O 1
ATOM 734 N N . SER A 1 89 ? 8.511 -1.330 -6.584 1.00 77.31 89 SER A N 1
ATOM 735 C CA . SER A 1 89 ? 7.439 -2.322 -6.434 1.00 77.31 89 SER A CA 1
ATOM 736 C C . SER A 1 89 ? 7.559 -3.087 -5.109 1.00 77.31 89 SER A C 1
ATOM 738 O O . SER A 1 89 ? 6.592 -3.199 -4.344 1.00 77.31 89 SER A O 1
ATOM 740 N N . HIS A 1 90 ? 8.777 -3.501 -4.738 1.00 71.75 90 HIS A N 1
ATOM 741 C CA . HIS A 1 90 ? 9.025 -4.170 -3.458 1.00 71.75 90 HIS A CA 1
ATOM 742 C C . HIS A 1 90 ? 8.708 -3.305 -2.228 1.00 71.75 90 HIS A C 1
ATOM 744 O O . HIS A 1 90 ? 8.282 -3.842 -1.200 1.00 71.75 90 HIS A O 1
ATOM 750 N N . ARG A 1 91 ? 8.897 -1.982 -2.311 1.00 73.25 91 ARG A N 1
ATOM 751 C CA . ARG A 1 91 ? 8.608 -1.041 -1.211 1.00 73.25 91 ARG A CA 1
ATOM 752 C C . ARG A 1 91 ? 7.117 -0.737 -1.048 1.00 73.25 91 ARG A C 1
ATOM 754 O O . ARG A 1 91 ? 6.735 -0.190 -0.015 1.00 73.25 91 ARG A O 1
ATOM 761 N N . ILE A 1 92 ? 6.290 -1.096 -2.029 1.00 76.19 92 ILE A N 1
ATOM 762 C CA . ILE A 1 92 ? 4.846 -0.825 -2.055 1.00 76.19 92 ILE A CA 1
ATOM 763 C C . ILE A 1 92 ? 4.051 -2.102 -1.751 1.00 76.19 92 ILE A C 1
ATOM 765 O O . ILE A 1 92 ? 3.229 -2.116 -0.832 1.00 76.19 92 ILE A O 1
ATOM 769 N N . ALA A 1 93 ? 4.335 -3.204 -2.453 1.00 74.25 93 ALA A N 1
ATOM 770 C CA . ALA A 1 93 ? 3.534 -4.429 -2.378 1.00 74.25 93 ALA A CA 1
ATOM 771 C C . ALA A 1 93 ? 3.564 -5.094 -0.989 1.00 74.25 93 ALA A C 1
ATOM 773 O O . ALA A 1 93 ? 2.534 -5.533 -0.470 1.00 74.25 93 ALA A O 1
ATOM 774 N N . GLY A 1 94 ? 4.739 -5.144 -0.351 1.00 74.31 94 GLY A N 1
ATOM 775 C CA . GLY A 1 94 ? 4.898 -5.750 0.975 1.00 74.31 94 GLY A CA 1
ATOM 776 C C . GLY A 1 94 ? 4.059 -5.053 2.056 1.00 74.31 94 GLY A C 1
ATOM 777 O O . GLY A 1 94 ? 3.305 -5.721 2.773 1.00 74.31 94 GLY A O 1
ATOM 778 N N . PRO A 1 95 ? 4.159 -3.720 2.184 1.00 80.31 95 PRO A N 1
ATOM 779 C CA . PRO A 1 95 ? 3.322 -2.946 3.094 1.00 80.31 95 PRO A CA 1
ATOM 780 C C . PRO A 1 95 ? 1.819 -3.066 2.835 1.00 80.31 95 PRO A C 1
ATOM 782 O O . PRO A 1 95 ? 1.079 -3.274 3.794 1.00 80.31 95 PRO A O 1
ATOM 785 N N . ILE A 1 96 ? 1.369 -3.009 1.575 1.00 83.62 96 ILE A N 1
ATOM 786 C CA . ILE A 1 96 ? -0.057 -3.146 1.223 1.00 83.62 96 ILE A CA 1
ATOM 787 C C . ILE A 1 96 ? -0.613 -4.483 1.706 1.00 83.62 96 ILE A C 1
ATOM 789 O O . ILE A 1 96 ? -1.682 -4.531 2.315 1.00 83.62 96 ILE A O 1
ATOM 793 N N . TYR A 1 97 ? 0.129 -5.572 1.495 1.00 81.69 97 TYR A N 1
ATOM 794 C CA . TYR A 1 97 ? -0.294 -6.886 1.965 1.00 81.69 97 TYR A CA 1
ATOM 795 C C . TYR A 1 97 ? -0.487 -6.912 3.489 1.00 81.69 97 TYR A C 1
ATOM 797 O O . TYR A 1 97 ? -1.489 -7.426 3.987 1.00 81.69 97 TYR A O 1
ATOM 805 N N . LYS A 1 98 ? 0.445 -6.315 4.243 1.00 82.50 98 LYS A N 1
ATOM 806 C CA . LYS A 1 98 ? 0.323 -6.210 5.703 1.00 82.50 98 LYS A CA 1
ATOM 807 C C . LYS A 1 98 ? -0.872 -5.366 6.129 1.00 82.50 98 LYS A C 1
ATOM 809 O O . LYS A 1 98 ? -1.558 -5.758 7.066 1.00 82.50 98 LYS A O 1
ATOM 814 N N . ILE A 1 99 ? -1.121 -4.248 5.445 1.00 87.50 99 ILE A N 1
ATOM 815 C CA . ILE A 1 99 ? -2.288 -3.395 5.702 1.00 87.50 99 ILE A CA 1
ATOM 816 C C . ILE A 1 99 ? -3.565 -4.223 5.528 1.00 87.50 99 ILE A C 1
ATOM 818 O O . ILE A 1 99 ? -4.371 -4.300 6.450 1.00 87.50 99 ILE A O 1
ATOM 822 N N . LYS A 1 100 ? -3.702 -4.935 4.402 1.00 87.06 100 LYS A N 1
ATOM 823 C CA . LYS A 1 100 ? -4.857 -5.806 4.133 1.00 87.06 100 LYS A CA 1
ATOM 824 C C . LYS A 1 100 ? -5.024 -6.893 5.198 1.00 87.06 100 LYS A C 1
ATOM 826 O O . LYS A 1 100 ? -6.136 -7.145 5.648 1.00 87.06 100 LYS A O 1
ATOM 831 N N . MET A 1 101 ? -3.927 -7.518 5.622 1.00 87.75 101 MET A N 1
ATOM 832 C CA . MET A 1 101 ? -3.946 -8.547 6.663 1.00 87.75 101 MET A CA 1
ATOM 833 C C . MET A 1 101 ? -4.445 -7.998 8.008 1.00 87.75 101 MET A C 1
ATOM 835 O O . MET A 1 101 ? -5.280 -8.632 8.647 1.00 87.75 101 MET A O 1
ATOM 839 N N . VAL A 1 102 ? -3.966 -6.823 8.427 1.00 88.69 102 VAL A N 1
ATOM 840 C CA . VAL A 1 102 ? -4.381 -6.191 9.690 1.00 88.69 102 VAL A CA 1
ATOM 841 C C . VAL A 1 102 ? -5.835 -5.725 9.626 1.00 88.69 102 VAL A C 1
ATOM 843 O O . VAL A 1 102 ? -6.596 -5.995 10.548 1.00 88.69 102 VAL A O 1
ATOM 846 N N . ILE A 1 103 ? -6.256 -5.117 8.515 1.00 89.44 103 ILE A N 1
ATOM 847 C CA . ILE A 1 103 ? -7.658 -4.721 8.315 1.00 89.44 103 ILE A CA 1
ATOM 848 C C . ILE A 1 103 ? -8.582 -5.945 8.351 1.00 89.44 103 ILE A C 1
ATOM 850 O O . ILE A 1 103 ? -9.639 -5.898 8.974 1.00 89.44 103 ILE A O 1
ATOM 854 N N . ASN A 1 104 ? -8.180 -7.066 7.746 1.00 89.69 104 ASN A N 1
ATOM 855 C CA . ASN A 1 104 ? -8.951 -8.307 7.819 1.00 89.69 104 ASN A CA 1
ATOM 856 C C . ASN A 1 104 ? -9.043 -8.862 9.249 1.00 89.69 104 ASN A C 1
ATOM 858 O O . ASN A 1 104 ? -10.091 -9.387 9.617 1.00 89.69 104 ASN A O 1
ATOM 862 N N . ALA A 1 105 ? -7.989 -8.727 10.060 1.00 89.19 105 ALA A N 1
ATOM 863 C CA . ALA A 1 105 ? -8.045 -9.094 11.476 1.00 89.19 105 ALA A CA 1
ATOM 864 C C . ALA A 1 105 ? -9.050 -8.216 12.240 1.00 89.19 105 ALA A C 1
ATOM 866 O O . ALA A 1 105 ? -9.896 -8.737 12.962 1.00 89.19 105 ALA A O 1
ATOM 867 N N . TYR A 1 106 ? -9.042 -6.902 11.997 1.00 91.06 106 TYR A N 1
ATOM 868 C CA . TYR A 1 106 ? -10.007 -5.980 12.606 1.00 91.06 106 TYR A CA 1
ATOM 869 C C . TYR A 1 106 ? -11.443 -6.270 12.155 1.00 91.06 106 TYR A C 1
ATOM 871 O O . TYR A 1 106 ? -12.358 -6.263 12.974 1.00 91.06 106 TYR A O 1
ATOM 879 N N . LYS A 1 107 ? -11.646 -6.626 10.878 1.00 89.62 107 LYS A N 1
ATOM 880 C CA . LYS A 1 107 ? -12.943 -7.096 10.362 1.00 89.62 107 LYS A CA 1
ATOM 881 C C . LYS A 1 107 ? -13.423 -8.360 11.085 1.00 89.62 107 LYS A C 1
ATOM 883 O O . LYS A 1 107 ? -14.615 -8.508 11.331 1.00 89.62 107 LYS A O 1
ATOM 888 N N . ALA A 1 108 ? -12.507 -9.251 11.461 1.00 90.75 108 ALA A N 1
ATOM 889 C CA . ALA A 1 108 ? -12.795 -10.434 12.270 1.00 90.75 108 ALA A CA 1
ATOM 890 C C . ALA A 1 108 ? -12.962 -10.127 13.774 1.00 90.75 108 ALA A C 1
ATOM 892 O O . ALA A 1 108 ? -12.999 -11.055 14.580 1.00 90.75 108 ALA A O 1
ATOM 893 N N . LYS A 1 109 ? -13.069 -8.844 14.157 1.00 90.56 109 LYS A N 1
ATOM 894 C CA . LYS A 1 109 ? -13.153 -8.356 15.545 1.00 90.56 109 LYS A CA 1
ATOM 895 C C . LYS A 1 109 ? -11.907 -8.674 16.387 1.00 90.56 109 LYS A C 1
ATOM 897 O O . LYS A 1 109 ? -11.952 -8.596 17.613 1.00 90.56 109 LYS A O 1
ATOM 902 N N . ASP A 1 110 ? -10.783 -9.008 1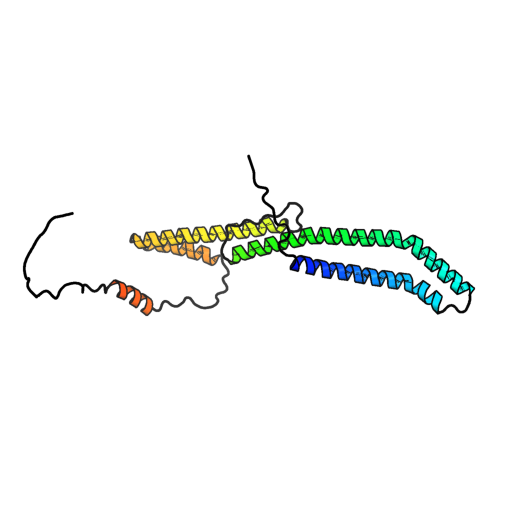5.750 1.00 89.44 110 ASP A N 1
ATOM 903 C CA . ASP A 1 110 ? -9.502 -9.214 16.424 1.00 89.44 110 ASP A CA 1
ATOM 904 C C . ASP A 1 110 ? -8.674 -7.926 16.407 1.00 89.44 110 ASP A C 1
ATOM 906 O O . ASP A 1 110 ? -7.918 -7.657 15.474 1.00 89.44 110 ASP A O 1
ATOM 910 N N . PHE A 1 111 ? -8.791 -7.140 17.477 1.00 88.94 111 PHE A N 1
ATOM 911 C CA . PHE A 1 111 ? -8.052 -5.888 17.664 1.00 88.94 111 PHE A CA 1
ATOM 912 C C . PHE A 1 111 ? -6.702 -6.074 18.379 1.00 88.94 111 PHE A C 1
ATOM 914 O O . PHE A 1 111 ? -6.095 -5.098 18.826 1.00 88.94 111 PHE A O 1
ATOM 921 N N . ARG A 1 112 ? -6.192 -7.304 18.526 1.00 87.25 112 ARG A N 1
ATOM 922 C CA . ARG A 1 112 ? -4.874 -7.554 19.146 1.00 87.25 112 ARG A CA 1
ATOM 923 C C . ARG A 1 112 ? -3.692 -7.137 18.260 1.00 87.25 112 ARG A C 1
ATOM 925 O O . ARG A 1 112 ? -2.733 -6.585 18.803 1.00 87.25 112 ARG A O 1
ATOM 932 N N . PRO A 1 113 ? -3.690 -7.384 16.933 1.00 86.25 113 PRO A N 1
ATOM 933 C CA . PRO A 1 113 ? -2.556 -7.027 16.089 1.00 86.25 113 PRO A CA 1
ATOM 934 C C . PRO A 1 113 ? -2.380 -5.510 16.009 1.00 86.25 113 PRO A C 1
ATOM 936 O O . PRO A 1 113 ? -3.327 -4.792 15.718 1.00 86.25 113 PRO A O 1
ATOM 939 N N . ARG A 1 114 ? -1.152 -5.018 16.207 1.00 87.56 114 ARG A N 1
ATOM 940 C CA . ARG A 1 114 ? -0.801 -3.612 15.956 1.00 87.56 114 ARG A CA 1
ATOM 941 C C . ARG A 1 114 ? -0.157 -3.465 14.582 1.00 87.56 114 ARG A C 1
ATOM 943 O O . ARG A 1 114 ? 0.736 -4.240 14.221 1.00 87.56 114 ARG A O 1
ATOM 950 N N . MET A 1 115 ? -0.554 -2.440 13.832 1.00 87.38 115 MET A N 1
ATOM 951 C CA . MET A 1 115 ? 0.031 -2.165 12.524 1.00 87.38 115 MET A CA 1
ATOM 952 C C . MET A 1 115 ? 1.466 -1.650 12.681 1.00 87.38 115 MET A C 1
ATOM 954 O O . MET A 1 115 ? 1.713 -0.658 13.371 1.00 87.38 115 MET A O 1
ATOM 958 N N . THR A 1 116 ? 2.420 -2.312 12.017 1.00 85.94 116 THR A N 1
ATOM 959 C CA . THR A 1 116 ? 3.832 -1.899 11.969 1.00 85.94 116 THR A CA 1
ATOM 960 C C . THR A 1 116 ? 4.433 -2.117 10.576 1.00 85.94 116 THR A C 1
ATOM 962 O O . THR A 1 116 ? 4.301 -3.185 9.967 1.00 85.94 116 THR A O 1
ATOM 965 N N . LEU A 1 117 ? 5.137 -1.103 10.068 1.00 82.06 117 LEU A N 1
ATOM 966 C CA . LEU A 1 117 ? 5.898 -1.149 8.814 1.00 82.06 117 LEU A CA 1
ATOM 967 C C . LEU A 1 117 ? 7.346 -0.709 9.050 1.00 82.06 117 LEU A C 1
ATOM 969 O O . LEU A 1 117 ? 7.684 -0.157 10.100 1.00 82.06 117 LEU A O 1
ATOM 973 N N . ARG A 1 118 ? 8.223 -0.982 8.081 1.00 74.56 118 ARG A N 1
ATOM 974 C CA . ARG A 1 118 ? 9.619 -0.532 8.127 1.00 74.56 118 ARG A CA 1
ATOM 975 C C . ARG A 1 118 ? 9.681 0.974 7.877 1.00 74.56 118 ARG A C 1
ATOM 977 O O . ARG A 1 118 ? 8.843 1.534 7.181 1.00 74.56 118 ARG A O 1
ATOM 984 N N . LYS A 1 119 ? 10.718 1.632 8.411 1.00 69.19 119 LYS A N 1
ATOM 985 C CA . LYS A 1 119 ? 10.899 3.093 8.297 1.00 69.19 119 LYS A CA 1
ATOM 986 C C . LYS A 1 119 ? 10.933 3.596 6.847 1.00 69.19 119 LYS A C 1
ATOM 988 O O . LYS A 1 119 ? 10.570 4.740 6.615 1.00 69.19 119 LYS A O 1
ATOM 993 N N . THR A 1 120 ? 11.379 2.758 5.914 1.00 71.69 120 THR A N 1
ATOM 994 C CA . THR A 1 120 ? 11.530 3.072 4.488 1.00 71.69 120 THR A CA 1
ATOM 995 C C . THR A 1 120 ? 10.335 2.636 3.637 1.00 71.69 120 THR A C 1
ATOM 997 O O . THR A 1 120 ? 10.373 2.800 2.418 1.00 71.69 120 THR A O 1
ATOM 1000 N N . ASP A 1 121 ? 9.286 2.074 4.234 1.00 79.50 121 ASP A N 1
ATOM 1001 C CA . ASP A 1 121 ? 8.086 1.677 3.500 1.00 79.50 121 ASP A CA 1
ATOM 1002 C C . ASP A 1 121 ? 7.265 2.922 3.125 1.00 79.50 121 ASP A C 1
ATOM 1004 O O . ASP A 1 121 ? 7.154 3.862 3.914 1.00 79.50 121 ASP A O 1
ATOM 1008 N N . TYR A 1 122 ? 6.678 2.928 1.925 1.00 78.81 122 TYR A N 1
ATOM 1009 C CA . TYR A 1 122 ? 5.976 4.096 1.371 1.00 78.81 122 TYR A CA 1
ATOM 1010 C C . TYR A 1 122 ? 4.785 4.546 2.243 1.00 78.81 122 TYR A C 1
ATOM 1012 O O . TYR A 1 122 ? 4.574 5.731 2.475 1.00 78.81 122 TYR A O 1
ATOM 1020 N N . PHE A 1 123 ? 4.053 3.592 2.823 1.00 83.00 123 PHE A N 1
ATOM 1021 C CA . PHE A 1 123 ? 2.811 3.838 3.569 1.00 83.00 123 PHE A CA 1
ATOM 1022 C C . PHE A 1 123 ? 3.007 4.111 5.065 1.00 83.00 123 PHE A C 1
ATOM 1024 O O . PHE A 1 123 ? 2.113 3.860 5.875 1.00 83.00 123 PHE A O 1
ATOM 1031 N N . LYS A 1 124 ? 4.175 4.614 5.475 1.00 84.44 124 LYS A N 1
ATOM 1032 C CA . LYS A 1 124 ? 4.465 4.853 6.896 1.00 84.44 124 LYS A CA 1
ATOM 1033 C C . LYS A 1 124 ? 3.468 5.817 7.558 1.00 84.44 124 LYS A C 1
ATOM 1035 O O . LYS A 1 124 ? 3.132 5.616 8.722 1.00 84.44 124 LYS A O 1
ATOM 1040 N N . GLY A 1 125 ? 2.970 6.811 6.819 1.00 85.25 125 GLY A N 1
ATOM 1041 C CA . GLY A 1 125 ? 1.990 7.785 7.317 1.00 85.25 125 GLY A CA 1
ATOM 1042 C C . GLY A 1 125 ? 0.626 7.187 7.682 1.00 85.25 125 GLY A C 1
ATOM 1043 O O . GLY A 1 125 ? -0.074 7.743 8.515 1.00 85.25 125 GLY A O 1
ATOM 1044 N N . ILE A 1 126 ? 0.274 6.020 7.134 1.00 87.56 126 ILE A N 1
ATOM 1045 C CA . ILE A 1 126 ? -1.009 5.350 7.405 1.00 87.56 126 ILE A CA 1
ATOM 1046 C C . ILE A 1 126 ? -0.976 4.583 8.741 1.00 87.56 126 ILE A C 1
ATOM 1048 O O . ILE A 1 126 ? -2.011 4.333 9.354 1.00 87.56 126 ILE A O 1
ATOM 1052 N N . ILE A 1 127 ? 0.217 4.222 9.227 1.00 89.62 127 ILE A N 1
ATOM 1053 C CA . ILE A 1 127 ? 0.397 3.465 10.474 1.00 89.62 127 ILE A CA 1
ATOM 1054 C C . ILE A 1 127 ? -0.259 4.134 11.692 1.00 89.62 127 ILE A C 1
ATOM 1056 O O . ILE A 1 127 ? -0.979 3.419 12.394 1.00 89.62 127 ILE A O 1
ATOM 1060 N N . PRO A 1 128 ? 0.004 5.423 12.008 1.00 91.25 128 PRO A N 1
ATOM 1061 C CA . PRO A 1 128 ? -0.630 6.071 13.155 1.00 91.25 128 PRO A CA 1
ATOM 1062 C C . PRO A 1 128 ? -2.150 6.045 13.015 1.00 91.25 128 PRO A C 1
ATOM 1064 O O . PRO A 1 128 ? -2.804 5.494 13.886 1.00 91.25 128 PRO A O 1
ATOM 1067 N N . VAL A 1 129 ? -2.685 6.439 11.855 1.00 91.69 129 VAL A N 1
ATOM 1068 C CA . VAL A 1 129 ? -4.132 6.463 11.584 1.00 91.69 129 VAL A CA 1
ATOM 1069 C C . VAL A 1 129 ? -4.803 5.107 11.847 1.00 91.69 129 VAL A C 1
ATOM 1071 O O . VAL A 1 129 ? -5.803 5.034 12.556 1.00 91.69 129 VAL A O 1
ATOM 1074 N N . ILE A 1 130 ? -4.236 4.005 11.336 1.00 92.31 130 ILE A N 1
ATOM 1075 C CA . ILE A 1 130 ? -4.787 2.653 11.559 1.00 92.31 130 ILE A CA 1
ATOM 1076 C C . ILE A 1 130 ? -4.705 2.242 13.035 1.00 92.31 130 ILE A C 1
ATOM 1078 O O . ILE A 1 130 ? -5.598 1.560 13.543 1.00 92.31 130 ILE A O 1
ATOM 1082 N N . ASN A 1 131 ? -3.619 2.599 13.720 1.00 93.44 131 ASN A N 1
ATOM 1083 C CA . ASN A 1 131 ? -3.447 2.257 15.129 1.00 93.44 131 ASN A CA 1
ATOM 1084 C C . ASN A 1 131 ? -4.361 3.088 16.033 1.00 93.44 131 ASN A C 1
ATOM 1086 O O . ASN A 1 131 ? -4.879 2.541 17.002 1.00 93.44 131 ASN A O 1
ATOM 1090 N N . ASP A 1 132 ? -4.584 4.356 15.707 1.00 93.62 132 ASP A N 1
ATOM 1091 C CA . ASP A 1 132 ? -5.470 5.250 16.447 1.00 93.62 132 ASP A CA 1
ATOM 1092 C C . ASP A 1 132 ? -6.923 4.795 16.297 1.00 93.62 132 ASP A C 1
ATOM 1094 O O . ASP A 1 132 ? -7.610 4.622 17.301 1.00 93.62 132 ASP A O 1
ATOM 1098 N N . MET A 1 133 ? -7.341 4.432 15.076 1.00 92.56 133 MET A N 1
ATOM 1099 C CA . MET A 1 133 ? -8.627 3.769 14.830 1.00 92.56 133 MET A CA 1
ATOM 1100 C C . MET A 1 133 ? -8.778 2.511 15.698 1.00 92.56 133 MET A C 1
ATOM 1102 O O . MET A 1 133 ? -9.767 2.352 16.407 1.00 92.56 133 MET A O 1
ATOM 1106 N N . ARG A 1 134 ? -7.778 1.621 15.691 1.00 93.75 134 ARG A N 1
ATOM 1107 C CA . ARG A 1 134 ? -7.792 0.403 16.516 1.00 93.75 134 ARG A CA 1
ATOM 1108 C C . ARG A 1 134 ? -7.894 0.713 18.008 1.00 93.75 134 ARG A C 1
ATOM 1110 O O . ARG A 1 134 ? -8.572 -0.018 18.722 1.00 93.75 134 ARG A O 1
ATOM 1117 N N . ASN A 1 135 ? -7.200 1.742 18.488 1.00 93.69 135 ASN A N 1
ATOM 1118 C CA . ASN A 1 135 ? -7.226 2.119 19.897 1.00 93.69 135 ASN A CA 1
ATOM 1119 C C . ASN A 1 135 ? -8.600 2.663 20.298 1.00 93.69 135 ASN A C 1
ATOM 1121 O O . ASN A 1 135 ? -9.107 2.234 21.328 1.00 93.69 135 ASN A O 1
ATOM 1125 N N . SER A 1 136 ? -9.210 3.514 19.468 1.00 91.50 136 SER A N 1
ATOM 1126 C CA . SER A 1 136 ? -10.571 4.020 19.689 1.00 91.50 136 SER A CA 1
ATOM 1127 C C . SER A 1 136 ? -11.575 2.870 19.769 1.00 91.50 136 SER A C 1
ATOM 1129 O O . SER A 1 136 ? -12.228 2.697 20.789 1.00 91.50 136 SER A O 1
ATOM 1131 N N . LEU A 1 137 ? -11.602 1.990 18.760 1.00 91.12 137 LEU A N 1
ATOM 1132 C CA . LEU A 1 137 ? -12.530 0.853 18.741 1.00 91.12 137 LEU A CA 1
ATOM 1133 C C . LEU A 1 137 ? -12.312 -0.096 19.927 1.00 91.12 137 LEU A C 1
ATOM 1135 O O . LEU A 1 137 ? -13.267 -0.589 20.521 1.00 91.12 137 LEU A O 1
ATOM 1139 N N . SER A 1 138 ? -11.053 -0.380 20.272 1.00 92.31 138 SER A N 1
ATOM 1140 C CA . SER A 1 138 ? -10.741 -1.253 21.406 1.00 92.31 138 SER A CA 1
ATOM 1141 C C . SER A 1 138 ? -11.187 -0.640 22.731 1.00 92.31 138 SER A C 1
ATOM 1143 O O . SER A 1 138 ? -11.640 -1.383 23.598 1.00 92.31 138 SER A O 1
ATOM 1145 N N . HIS A 1 139 ? -11.047 0.677 22.887 1.00 93.12 139 HIS A N 1
ATOM 1146 C CA . HIS A 1 139 ? -11.466 1.394 24.084 1.00 93.12 139 HIS A CA 1
ATOM 1147 C C . HIS A 1 139 ? -12.988 1.385 24.235 1.00 93.12 139 HIS A C 1
ATOM 1149 O O . HIS A 1 139 ? -13.491 1.047 25.303 1.00 93.12 139 HIS A O 1
ATOM 1155 N N . ASP A 1 140 ? -13.724 1.652 23.157 1.00 91.00 140 ASP A N 1
ATOM 1156 C CA . ASP A 1 140 ? -15.188 1.682 23.195 1.00 91.00 140 ASP A CA 1
ATOM 1157 C C . ASP A 1 140 ? -15.770 0.296 23.497 1.00 91.00 140 ASP A C 1
ATOM 1159 O O . ASP A 1 140 ? -16.671 0.159 24.324 1.00 91.00 140 ASP A O 1
ATOM 1163 N N . ILE A 1 141 ? -15.211 -0.764 22.898 1.00 91.75 141 ILE A N 1
ATOM 1164 C CA . ILE A 1 141 ? -15.609 -2.153 23.183 1.00 91.75 141 ILE A CA 1
ATOM 1165 C C . ILE A 1 141 ? -15.310 -2.529 24.640 1.00 91.75 141 ILE A C 1
ATOM 1167 O O . ILE A 1 141 ? -16.107 -3.226 25.273 1.00 91.75 141 ILE A O 1
ATOM 1171 N N . GLU A 1 142 ? -14.169 -2.100 25.178 1.00 92.62 142 GLU A N 1
ATOM 1172 C CA . GLU A 1 142 ? -13.808 -2.342 26.575 1.00 92.62 142 GLU A CA 1
ATOM 1173 C C . GLU A 1 142 ? -14.774 -1.630 27.529 1.00 92.62 142 GLU A C 1
ATOM 1175 O O . GLU A 1 142 ? -15.312 -2.272 28.435 1.00 92.62 142 GLU A O 1
ATOM 1180 N N . SER A 1 143 ? -15.077 -0.358 27.270 1.00 91.50 143 SER A N 1
ATOM 1181 C CA . SER A 1 143 ? -16.046 0.435 28.031 1.00 91.50 143 SER A CA 1
ATOM 1182 C C . SER A 1 143 ? -17.450 -0.175 27.983 1.00 91.50 143 SER A C 1
ATOM 1184 O O . SER A 1 143 ? -18.067 -0.379 29.029 1.00 91.50 143 SER A O 1
ATOM 1186 N N . LEU A 1 144 ? -17.923 -0.583 26.798 1.00 91.31 144 LEU A N 1
ATOM 1187 C CA . LEU A 1 144 ? -19.199 -1.290 26.638 1.00 91.31 144 LEU A CA 1
ATOM 1188 C C . LEU A 1 144 ? -19.232 -2.594 27.437 1.00 91.31 144 LEU A C 1
ATOM 1190 O O . LEU A 1 144 ? -20.229 -2.893 28.098 1.00 91.31 144 LEU A O 1
ATOM 1194 N N . LYS A 1 145 ? -18.148 -3.378 27.405 1.00 92.69 145 LYS A N 1
ATOM 1195 C CA . LYS A 1 145 ? -18.056 -4.630 28.161 1.00 92.69 145 LYS A CA 1
ATOM 1196 C C . LYS A 1 145 ? -18.129 -4.366 29.665 1.00 92.69 145 LYS A C 1
ATOM 1198 O O . LYS A 1 145 ? -18.856 -5.074 30.360 1.00 92.69 145 LYS A O 1
ATOM 1203 N N . ILE A 1 146 ? -17.397 -3.368 30.163 1.00 92.31 146 ILE A N 1
ATOM 1204 C CA . ILE A 1 146 ? -17.381 -2.989 31.583 1.00 92.31 146 ILE A CA 1
ATOM 1205 C C . ILE A 1 146 ? -18.774 -2.554 32.039 1.00 92.31 146 ILE A C 1
ATOM 1207 O O . ILE A 1 146 ? -19.278 -3.099 33.022 1.00 92.31 146 ILE A O 1
ATOM 1211 N N . GLU A 1 147 ? -19.422 -1.640 31.316 1.00 89.81 147 GLU A N 1
ATOM 1212 C CA . GLU A 1 147 ? -20.761 -1.164 31.677 1.00 89.81 147 GLU A CA 1
ATOM 1213 C C . GLU A 1 147 ? -21.812 -2.276 31.558 1.00 89.81 147 GLU A C 1
ATOM 1215 O O . GLU A 1 147 ? -22.662 -2.418 32.433 1.00 89.81 147 GLU A O 1
ATOM 1220 N N . THR A 1 148 ? -21.697 -3.172 30.573 1.00 88.69 148 THR A N 1
ATOM 1221 C CA . THR A 1 148 ? -22.594 -4.338 30.475 1.00 88.69 148 THR A CA 1
ATOM 1222 C C . THR A 1 148 ? -22.422 -5.286 31.668 1.00 88.69 148 THR A C 1
ATOM 1224 O O . THR A 1 148 ? -23.411 -5.714 32.264 1.00 88.69 148 THR A O 1
ATOM 1227 N N . MET A 1 149 ? -21.181 -5.594 32.067 1.00 90.44 149 MET A N 1
ATOM 1228 C CA . MET A 1 149 ? -20.904 -6.426 33.250 1.00 90.44 149 MET A CA 1
ATOM 1229 C C . MET A 1 149 ? -21.398 -5.751 34.538 1.00 90.44 149 MET A C 1
ATOM 1231 O O . MET A 1 149 ? -21.934 -6.413 35.432 1.00 90.44 149 MET A O 1
ATOM 1235 N N . ARG A 1 150 ? -21.271 -4.422 34.626 1.00 88.25 150 ARG A N 1
ATOM 1236 C CA . ARG A 1 150 ? -21.783 -3.625 35.743 1.00 88.25 150 ARG A CA 1
ATOM 1237 C C . ARG A 1 150 ? -23.307 -3.686 35.820 1.00 88.25 150 ARG A C 1
ATOM 1239 O O . ARG A 1 150 ? -23.836 -3.970 36.892 1.00 88.25 150 ARG A O 1
ATOM 1246 N N . ALA A 1 151 ? -24.004 -3.482 34.704 1.00 87.06 151 ALA A N 1
ATOM 1247 C CA . ALA A 1 151 ? -25.458 -3.593 34.624 1.00 87.06 151 ALA A CA 1
ATOM 1248 C C . ALA A 1 151 ? -25.947 -5.002 35.007 1.00 87.06 151 ALA A C 1
ATOM 1250 O O . ALA A 1 151 ? -26.879 -5.129 35.800 1.00 87.06 151 ALA A O 1
ATOM 1251 N N . GLN A 1 152 ? -25.278 -6.058 34.526 1.00 86.75 152 GLN A N 1
ATOM 1252 C CA . GLN A 1 152 ? -25.580 -7.448 34.900 1.00 86.75 152 GLN A CA 1
ATOM 1253 C C . GLN A 1 152 ? -25.405 -7.700 36.402 1.00 86.75 152 GLN A C 1
ATOM 1255 O O . GLN A 1 152 ? -26.268 -8.309 37.031 1.00 86.75 152 GLN A O 1
ATOM 1260 N N . THR A 1 153 ? -24.323 -7.190 36.993 1.00 89.50 153 THR A N 1
ATOM 1261 C CA . THR A 1 153 ? -24.057 -7.325 38.434 1.00 89.50 153 THR A CA 1
ATOM 1262 C C . THR A 1 153 ? -25.116 -6.591 39.261 1.00 89.50 153 THR A C 1
ATOM 1264 O O . THR A 1 153 ? -25.635 -7.137 40.231 1.00 89.50 153 THR A O 1
ATOM 1267 N N . LEU A 1 154 ? -25.491 -5.374 38.853 1.00 89.12 154 LEU A N 1
ATOM 1268 C CA . LEU A 1 154 ? -26.543 -4.588 39.504 1.00 89.12 154 LEU A CA 1
ATOM 1269 C C . LEU A 1 154 ? -27.908 -5.290 39.433 1.00 89.12 154 LEU A C 1
ATOM 1271 O O . LEU A 1 154 ? -28.636 -5.290 40.422 1.00 89.12 154 LEU A O 1
ATOM 1275 N N . LEU A 1 155 ? -28.236 -5.928 38.306 1.00 86.00 155 LEU A N 1
ATOM 1276 C CA . LEU A 1 155 ? -29.456 -6.728 38.160 1.00 86.00 155 LEU A CA 1
ATOM 1277 C C . LEU A 1 155 ? -29.476 -7.930 39.112 1.00 86.00 155 LEU A C 1
ATOM 1279 O O . LEU A 1 155 ? -30.479 -8.156 39.784 1.00 86.00 155 LEU A O 1
ATOM 1283 N N . GLN A 1 156 ? -28.370 -8.671 39.208 1.00 87.12 156 GLN A N 1
ATOM 1284 C CA . GLN A 1 156 ? -28.259 -9.827 40.109 1.00 87.12 156 GLN A CA 1
ATOM 1285 C C . GLN A 1 156 ? -28.345 -9.435 41.588 1.00 87.12 156 GLN A C 1
ATOM 1287 O O . GLN A 1 156 ? -28.839 -10.206 42.404 1.00 87.12 156 GLN A O 1
ATOM 1292 N N . GLN A 1 157 ? -27.892 -8.230 41.932 1.00 88.12 157 GLN A N 1
ATOM 1293 C CA . GLN A 1 157 ? -27.924 -7.699 43.295 1.00 88.12 157 GLN A CA 1
ATOM 1294 C C . GLN A 1 157 ? -29.251 -7.008 43.653 1.00 88.12 157 GLN A C 1
ATOM 1296 O O . GLN A 1 157 ? -29.354 -6.433 44.735 1.00 88.12 157 GLN A O 1
ATOM 1301 N N . GLY A 1 158 ? -30.251 -7.015 42.760 1.00 82.06 158 GLY A N 1
ATOM 1302 C CA . GLY A 1 158 ? -31.516 -6.307 42.982 1.00 82.06 158 GLY A CA 1
ATOM 1303 C C . GLY A 1 158 ? -31.327 -4.797 43.162 1.00 82.06 158 GLY A C 1
ATOM 1304 O O . GLY A 1 158 ? -32.058 -4.160 43.919 1.00 82.06 158 GLY A O 1
ATOM 1305 N N . ALA A 1 159 ? -30.303 -4.225 42.524 1.00 76.31 159 ALA A N 1
ATOM 1306 C CA . ALA A 1 159 ? -29.929 -2.836 42.724 1.00 76.31 159 ALA A CA 1
ATOM 1307 C C . ALA A 1 159 ? -31.019 -1.868 42.245 1.00 76.31 159 ALA A C 1
ATOM 1309 O O . ALA A 1 159 ? -31.783 -2.146 41.321 1.00 76.31 159 ALA A O 1
ATOM 1310 N N . GLU A 1 160 ? -31.034 -0.679 42.849 1.00 80.69 160 GLU A N 1
ATOM 1311 C CA . GLU A 1 160 ? -31.987 0.378 42.524 1.00 80.69 160 GLU A CA 1
ATOM 1312 C C . GLU A 1 160 ? -32.055 0.671 41.019 1.00 80.69 160 GLU A C 1
ATOM 1314 O O . GLU A 1 160 ? -31.036 0.878 40.347 1.00 80.69 160 GLU A O 1
ATOM 1319 N N . GLN A 1 161 ? -33.284 0.818 40.520 1.00 80.88 161 GLN A N 1
ATOM 1320 C CA . GLN A 1 161 ? -33.600 1.117 39.122 1.00 80.88 161 GLN A CA 1
ATOM 1321 C C . GLN A 1 161 ? -32.824 2.337 38.582 1.00 80.88 161 GLN A C 1
ATOM 1323 O O . GLN A 1 161 ? -32.432 2.369 37.417 1.00 80.88 161 GLN A O 1
ATOM 1328 N N . LYS A 1 162 ? -32.518 3.315 39.450 1.00 83.12 162 LYS A N 1
ATOM 1329 C CA . LYS A 1 162 ? -31.719 4.510 39.133 1.00 83.12 162 LYS A CA 1
ATOM 1330 C C . LYS A 1 162 ? -30.268 4.187 38.750 1.00 83.12 162 LYS A C 1
ATOM 1332 O O . LYS A 1 162 ? -29.721 4.819 37.849 1.00 83.12 162 LYS A O 1
ATOM 1337 N N . ARG A 1 163 ? -29.634 3.218 39.420 1.00 81.44 163 ARG A N 1
ATOM 1338 C CA . ARG A 1 163 ? -28.242 2.811 39.147 1.00 81.44 163 ARG A CA 1
ATOM 1339 C C . ARG A 1 163 ? -28.146 2.007 37.858 1.00 81.44 163 ARG A C 1
ATOM 1341 O O . ARG A 1 163 ? -27.212 2.211 37.088 1.00 81.44 163 ARG A O 1
ATOM 1348 N N . LEU A 1 164 ? -29.134 1.146 37.620 1.00 82.44 164 LEU A N 1
ATOM 1349 C CA . LEU A 1 164 ? -29.243 0.389 36.379 1.00 82.44 164 LEU A CA 1
ATOM 1350 C C . LEU A 1 164 ? -29.447 1.321 35.181 1.00 82.44 164 LEU A C 1
ATOM 1352 O O . LEU A 1 164 ? -28.724 1.207 34.195 1.00 82.44 164 LEU A O 1
ATOM 1356 N N . LYS A 1 165 ? -30.366 2.289 35.303 1.00 85.31 165 LYS A N 1
ATOM 1357 C CA . LYS A 1 165 ? -30.614 3.288 34.259 1.00 85.31 165 LYS A CA 1
ATOM 1358 C C . LYS A 1 165 ? -29.338 4.044 33.886 1.00 85.31 165 LYS A C 1
ATOM 1360 O O . LYS A 1 165 ? -29.021 4.127 32.713 1.00 85.31 165 LYS A O 1
ATOM 1365 N N . LYS A 1 166 ? -28.547 4.479 34.874 1.00 87.06 166 LYS A N 1
ATOM 1366 C CA . LYS A 1 166 ? -27.282 5.186 34.620 1.00 87.06 166 LYS A CA 1
ATOM 1367 C C . LYS A 1 166 ? -26.283 4.369 33.784 1.00 87.06 166 LYS A C 1
ATOM 1369 O O . LYS A 1 166 ? -25.633 4.931 32.916 1.00 87.06 166 LYS A O 1
ATOM 1374 N N . SER A 1 167 ? -26.147 3.068 34.048 1.00 81.81 167 SER A N 1
ATOM 1375 C CA . SER A 1 167 ? -25.232 2.206 33.281 1.00 81.81 167 SER A CA 1
ATOM 1376 C C . SER A 1 167 ? -25.742 1.959 31.854 1.00 81.81 167 SER A C 1
ATOM 1378 O O . SER A 1 167 ? -24.961 1.961 30.907 1.00 81.81 167 SER A O 1
ATOM 1380 N N . LEU A 1 168 ? -27.064 1.836 31.679 1.00 85.69 168 LEU A N 1
ATOM 1381 C CA . LEU A 1 168 ? -27.692 1.761 30.356 1.00 85.69 168 LEU A CA 1
ATOM 1382 C C . LEU A 1 168 ? -27.543 3.068 29.565 1.00 85.69 168 LEU A C 1
ATOM 1384 O O . LEU A 1 168 ? -27.261 3.009 28.372 1.00 85.69 168 LEU A O 1
ATOM 1388 N N . ASP A 1 169 ? -27.671 4.221 30.226 1.00 87.31 169 ASP A N 1
ATOM 1389 C CA . ASP A 1 169 ? -27.462 5.537 29.612 1.00 87.31 169 ASP A CA 1
ATOM 1390 C C . ASP A 1 169 ? -26.007 5.675 29.117 1.00 87.31 169 ASP A C 1
ATOM 1392 O O . ASP A 1 169 ? -25.783 6.123 27.998 1.00 87.31 169 ASP A O 1
ATOM 1396 N N . SER A 1 170 ? -25.014 5.200 29.883 1.00 84.25 170 SER A N 1
ATOM 1397 C CA . SER A 1 170 ? -23.606 5.187 29.444 1.00 84.25 170 SER A CA 1
ATOM 1398 C C . SER A 1 170 ? -23.346 4.258 28.251 1.00 84.25 170 SER A C 1
ATOM 1400 O O . SER A 1 170 ? -22.542 4.583 27.381 1.00 84.25 170 SER A O 1
ATOM 1402 N N . ILE A 1 171 ? -24.027 3.109 28.172 1.00 87.44 171 ILE A N 1
ATOM 1403 C CA . ILE A 1 171 ? -23.964 2.233 26.989 1.00 87.44 171 ILE A CA 1
ATOM 1404 C C . ILE A 1 171 ? -24.586 2.932 25.774 1.00 87.44 171 ILE A C 1
ATOM 1406 O O . ILE A 1 171 ? -24.011 2.884 24.687 1.00 87.44 171 ILE A O 1
ATOM 1410 N N . ALA A 1 172 ? -25.739 3.581 25.954 1.00 86.31 172 ALA A N 1
ATOM 1411 C CA . ALA A 1 172 ? -26.419 4.317 24.893 1.00 86.31 172 ALA A CA 1
ATOM 1412 C C . ALA A 1 172 ? -25.557 5.473 24.365 1.00 86.31 172 ALA A C 1
ATOM 1414 O O . ALA A 1 172 ? -25.413 5.605 23.155 1.00 86.31 172 ALA A O 1
ATOM 1415 N N . GLU A 1 173 ? -24.905 6.227 25.252 1.00 87.50 173 GLU A N 1
ATOM 1416 C CA . GLU A 1 173 ? -24.003 7.326 24.890 1.00 87.50 173 GLU A CA 1
ATOM 1417 C C . GLU A 1 173 ? -22.831 6.851 24.017 1.00 87.50 173 GLU A C 1
ATOM 1419 O O . GLU A 1 173 ? -22.519 7.478 23.007 1.00 87.50 173 GLU A O 1
ATOM 1424 N N . ILE A 1 174 ? -22.207 5.714 24.351 1.00 86.31 174 ILE A N 1
ATOM 1425 C CA . ILE A 1 174 ? -21.138 5.143 23.516 1.00 86.31 174 ILE A CA 1
ATOM 1426 C C . ILE A 1 174 ? -21.690 4.740 22.142 1.00 86.31 174 ILE A C 1
ATOM 1428 O O . ILE A 1 174 ? -21.033 4.967 21.131 1.00 86.31 174 ILE A O 1
ATOM 1432 N N . LEU A 1 175 ? -22.892 4.159 22.082 1.00 86.19 175 LEU A N 1
ATOM 1433 C CA . LEU A 1 175 ? -23.511 3.730 20.824 1.00 86.19 175 LEU A CA 1
ATOM 1434 C C . LEU A 1 175 ? -23.956 4.907 19.940 1.00 86.19 175 LEU A C 1
ATOM 1436 O O . LEU A 1 175 ? -23.870 4.792 18.719 1.00 86.19 175 LEU A O 1
ATOM 1440 N N . GLU A 1 176 ? -24.372 6.034 20.522 1.00 87.56 176 GLU A N 1
ATOM 1441 C CA . GLU A 1 176 ? -24.742 7.255 19.787 1.00 87.56 176 GLU A CA 1
ATOM 1442 C C . GLU A 1 176 ? -23.561 7.879 19.028 1.00 87.56 176 GLU A C 1
ATOM 1444 O O . GLU A 1 176 ? -23.762 8.536 18.005 1.00 87.56 176 GLU A O 1
ATOM 1449 N N . GLN A 1 177 ? -22.322 7.633 19.467 1.00 84.69 177 GLN A N 1
ATOM 1450 C CA . GLN A 1 177 ? -21.122 8.090 18.754 1.00 84.69 177 GLN A CA 1
ATOM 1451 C C . GLN A 1 177 ? -20.923 7.377 17.407 1.00 84.69 177 GLN A C 1
ATOM 1453 O O . GLN A 1 177 ? -20.192 7.867 16.542 1.00 84.69 177 GLN A O 1
ATOM 1458 N N . TYR A 1 178 ? -21.579 6.233 17.198 1.00 84.12 178 TYR A N 1
ATOM 1459 C CA . TYR A 1 178 ? -21.490 5.470 15.963 1.00 84.12 178 TYR A CA 1
ATOM 1460 C C . TYR A 1 178 ? -22.640 5.833 15.019 1.00 84.12 178 TYR A C 1
ATOM 1462 O O . TYR A 1 178 ? -23.811 5.605 15.311 1.00 84.12 178 TYR A O 1
ATOM 1470 N N . GLN A 1 179 ? -22.307 6.311 13.816 1.00 78.06 179 GLN A N 1
ATOM 1471 C CA . GLN A 1 179 ? -23.269 6.437 12.714 1.00 78.06 179 GLN A CA 1
ATOM 1472 C C . GLN A 1 179 ? -23.561 5.052 12.122 1.00 78.06 179 GLN A C 1
ATOM 1474 O O . GLN A 1 179 ? -23.048 4.670 11.068 1.00 78.06 179 GLN A O 1
ATOM 1479 N N . LEU A 1 180 ? -24.343 4.258 12.851 1.00 74.88 180 LEU A N 1
ATOM 1480 C CA . LEU A 1 180 ? -24.752 2.927 12.429 1.00 74.88 180 LEU A CA 1
ATOM 1481 C C . LEU A 1 180 ? -25.800 3.054 11.322 1.00 74.88 180 LEU A C 1
ATOM 1483 O O . LEU A 1 180 ? -26.854 3.658 11.509 1.00 74.88 180 LEU A O 1
ATOM 1487 N N . GLN A 1 181 ? -25.526 2.455 10.164 1.00 56.28 181 GLN A N 1
ATOM 1488 C CA . GLN A 1 181 ? -26.549 2.268 9.144 1.00 56.28 181 GLN A CA 1
ATOM 1489 C C . GLN A 1 181 ? -27.546 1.243 9.700 1.00 56.28 181 GLN A C 1
ATOM 1491 O O . GLN A 1 181 ? -27.212 0.068 9.855 1.00 56.28 181 GLN A O 1
ATOM 1496 N N . SER A 1 182 ? -28.736 1.699 10.086 1.00 56.03 182 SER A N 1
ATOM 1497 C CA . SER A 1 182 ? -29.802 0.872 10.652 1.00 56.03 182 SER A CA 1
ATOM 1498 C C . SER A 1 182 ? -30.393 -0.045 9.578 1.00 56.03 182 SER A C 1
ATOM 1500 O O . SER A 1 182 ? -31.443 0.232 9.006 1.00 56.03 182 SER A O 1
ATOM 1502 N N . GLN A 1 183 ? -29.700 -1.141 9.278 1.00 41.62 183 GLN A N 1
ATOM 1503 C CA . GLN A 1 183 ? -30.221 -2.206 8.429 1.00 41.62 183 GLN A CA 1
ATOM 1504 C C . GLN A 1 183 ? -30.867 -3.278 9.321 1.00 41.62 183 GLN A C 1
ATOM 1506 O O . GLN A 1 183 ? -30.177 -3.994 10.039 1.00 41.62 183 GLN A O 1
ATOM 1511 N N . ASP A 1 184 ? -32.200 -3.296 9.297 1.00 44.69 184 ASP A N 1
ATOM 1512 C CA . ASP A 1 184 ? -33.136 -4.331 9.747 1.00 44.69 184 ASP A CA 1
ATOM 1513 C C . ASP A 1 184 ? -32.944 -4.989 11.129 1.00 44.69 184 ASP A C 1
ATOM 1515 O O . ASP A 1 184 ? -32.189 -5.934 11.336 1.00 44.69 184 ASP A O 1
ATOM 1519 N N . THR A 1 185 ? -33.846 -4.578 12.027 1.00 42.25 185 THR A N 1
ATOM 1520 C CA . THR A 1 185 ? -34.478 -5.373 13.092 1.00 42.25 185 THR A CA 1
ATOM 1521 C C . THR A 1 185 ? -33.578 -5.919 14.206 1.00 42.25 185 THR A C 1
ATOM 1523 O O . THR A 1 185 ? -32.908 -6.940 14.086 1.00 42.25 185 THR A O 1
ATOM 1526 N N . MET A 1 186 ? -33.750 -5.341 15.402 1.00 35.25 186 MET A N 1
ATOM 1527 C CA . MET A 1 186 ? -33.897 -6.181 16.594 1.00 35.25 186 MET A CA 1
ATOM 1528 C C . MET A 1 186 ? -34.761 -7.391 16.206 1.00 35.25 186 MET A C 1
ATOM 1530 O O . MET A 1 186 ? -35.874 -7.156 15.724 1.00 35.25 186 MET A O 1
ATOM 1534 N N . PRO A 1 187 ? -34.347 -8.655 16.422 1.00 41.38 187 PRO A N 1
ATOM 1535 C CA . PRO A 1 187 ? -35.349 -9.691 16.557 1.00 41.38 187 PRO A CA 1
ATOM 1536 C C . PRO A 1 187 ? -36.220 -9.202 17.705 1.00 41.38 187 PRO A C 1
ATOM 1538 O O . PRO A 1 187 ? -35.751 -9.078 18.839 1.00 41.38 187 PRO A O 1
ATOM 1541 N N . SER A 1 188 ? -37.450 -8.797 17.392 1.00 44.84 188 SER A N 1
ATOM 1542 C CA . SER A 1 188 ? -38.444 -8.528 18.407 1.00 44.84 188 SER A CA 1
ATOM 1543 C C . SER A 1 188 ? -38.504 -9.808 19.223 1.00 44.84 188 SER A C 1
ATOM 1545 O O . SER A 1 188 ? -39.050 -10.811 18.760 1.00 44.84 188 SER A O 1
ATOM 1547 N N . PHE A 1 189 ? -37.895 -9.804 20.407 1.00 50.22 189 PHE A N 1
ATOM 1548 C CA . PHE A 1 189 ? -38.230 -10.775 21.426 1.00 50.22 189 PHE A CA 1
ATOM 1549 C C . PHE A 1 189 ? -39.682 -10.468 21.765 1.00 50.22 189 PHE A C 1
ATOM 1551 O O . PHE A 1 189 ? -39.986 -9.640 22.626 1.00 50.22 189 PHE A O 1
ATOM 1558 N N . SER A 1 190 ? -40.590 -11.056 20.984 1.00 53.03 190 SER A N 1
ATOM 1559 C CA . SER A 1 190 ? -42.020 -10.986 21.211 1.00 53.03 190 SER A CA 1
ATOM 1560 C C . SER A 1 190 ? -42.231 -11.364 22.666 1.00 53.03 190 SER A C 1
ATOM 1562 O O . SER A 1 190 ? -41.585 -12.290 23.160 1.00 53.03 190 SER A O 1
ATOM 1564 N N . ARG A 1 191 ? -43.119 -10.658 23.372 1.00 52.50 191 ARG A N 1
ATOM 1565 C CA . ARG A 1 191 ? -43.444 -10.950 24.781 1.00 52.50 191 ARG A CA 1
ATOM 1566 C C . ARG A 1 191 ? -43.705 -12.441 25.028 1.00 52.50 191 ARG A C 1
ATOM 1568 O O . ARG A 1 191 ? -43.463 -12.922 26.122 1.00 52.50 191 ARG A O 1
ATOM 1575 N N . GLU A 1 192 ? -44.109 -13.175 23.996 1.00 50.19 192 GLU A N 1
ATOM 1576 C CA . GLU A 1 192 ? -44.256 -14.626 23.970 1.00 50.19 192 GLU A CA 1
ATOM 1577 C C . GLU A 1 192 ? -42.948 -15.428 24.160 1.00 50.19 192 GLU A C 1
ATOM 1579 O O . GLU A 1 192 ? -42.954 -16.451 24.837 1.00 50.19 192 GLU A O 1
ATOM 1584 N N . GLN A 1 193 ? -41.813 -14.981 23.612 1.00 57.44 193 GLN A N 1
ATOM 1585 C CA . GLN A 1 193 ? -40.501 -15.618 23.804 1.00 57.44 193 GLN A CA 1
ATOM 1586 C C . GLN A 1 193 ? -39.945 -15.351 25.205 1.00 57.44 193 GLN A C 1
ATOM 1588 O O . GLN A 1 193 ? -39.387 -16.255 25.825 1.00 57.44 193 GLN A O 1
ATOM 1593 N N . LEU A 1 194 ? -40.160 -14.139 25.724 1.00 55.09 194 LEU A N 1
ATOM 1594 C CA . LEU A 1 194 ? -39.849 -13.806 27.115 1.00 55.09 194 LEU A CA 1
ATOM 1595 C C . LEU A 1 194 ? -40.755 -14.591 28.073 1.00 55.09 194 LEU A C 1
ATOM 1597 O O . LEU A 1 194 ? -40.251 -15.188 29.014 1.00 55.09 194 LEU A O 1
ATOM 1601 N N . ALA A 1 195 ? -42.053 -14.710 27.775 1.00 54.66 195 ALA A N 1
ATOM 1602 C CA . ALA A 1 195 ? -42.985 -15.516 28.560 1.00 54.66 195 ALA A CA 1
ATOM 1603 C C . ALA A 1 195 ? -42.621 -17.008 28.543 1.00 54.66 195 ALA A C 1
ATOM 1605 O O . ALA A 1 195 ? -42.617 -17.629 29.599 1.00 54.66 195 ALA A O 1
ATOM 1606 N N . LYS A 1 196 ? -42.240 -17.583 27.391 1.00 56.72 196 LYS A N 1
ATOM 1607 C CA . LYS A 1 196 ? -41.799 -18.989 27.291 1.00 56.72 196 LYS A CA 1
ATOM 1608 C C . LYS A 1 196 ? -40.482 -19.250 28.026 1.00 56.72 196 LYS A C 1
ATOM 1610 O O . LYS A 1 196 ? -40.336 -20.312 28.625 1.00 56.72 196 LYS A O 1
ATOM 1615 N N . ALA A 1 197 ? -39.546 -18.299 28.015 1.00 55.78 197 ALA A N 1
ATOM 1616 C CA . ALA A 1 197 ? -38.300 -18.404 28.775 1.00 55.78 197 ALA A CA 1
ATOM 1617 C C . ALA A 1 197 ? -38.541 -18.310 30.293 1.00 55.78 197 ALA A C 1
ATOM 1619 O O . ALA A 1 197 ? -37.942 -19.073 31.047 1.00 55.78 197 ALA A O 1
ATOM 1620 N N . SER A 1 198 ? -39.464 -17.447 30.732 1.00 54.62 198 SER A N 1
ATOM 1621 C CA . SER A 1 198 ? -39.882 -17.350 32.136 1.00 54.62 198 SER A CA 1
ATOM 1622 C C . SER A 1 198 ? -40.674 -18.577 32.606 1.00 54.62 198 SER A C 1
ATOM 1624 O O . SER A 1 198 ? -40.467 -19.027 33.727 1.00 54.62 198 SER A O 1
ATOM 1626 N N . PHE A 1 199 ? -41.523 -19.165 31.750 1.00 51.34 199 PHE A N 1
ATOM 1627 C CA . PHE A 1 199 ? -42.334 -20.346 32.086 1.00 51.34 199 PHE A CA 1
ATOM 1628 C C . PHE A 1 199 ? -41.500 -21.630 32.193 1.00 51.34 199 PHE A C 1
ATOM 1630 O O . PHE A 1 199 ? -41.760 -22.477 33.045 1.00 51.34 199 PHE A O 1
ATOM 1637 N N . ARG A 1 200 ? -40.447 -21.768 31.371 1.00 48.91 200 ARG A N 1
ATOM 1638 C CA . ARG A 1 200 ? -39.539 -22.929 31.420 1.00 48.91 200 ARG A CA 1
ATOM 1639 C C . ARG A 1 200 ? -38.713 -23.007 32.702 1.00 48.91 200 ARG A C 1
ATOM 1641 O O . ARG A 1 200 ? -38.201 -24.073 33.015 1.00 48.91 200 ARG A O 1
ATOM 1648 N N . GLN A 1 201 ? -38.578 -21.901 33.430 1.00 50.72 201 GLN A N 1
ATOM 1649 C CA . GLN A 1 201 ? -37.870 -21.870 34.708 1.00 50.72 201 GLN A CA 1
ATOM 1650 C C . GLN A 1 201 ? -38.780 -22.194 35.906 1.00 50.72 201 GLN A C 1
ATOM 1652 O O . GLN A 1 201 ? -38.265 -22.398 37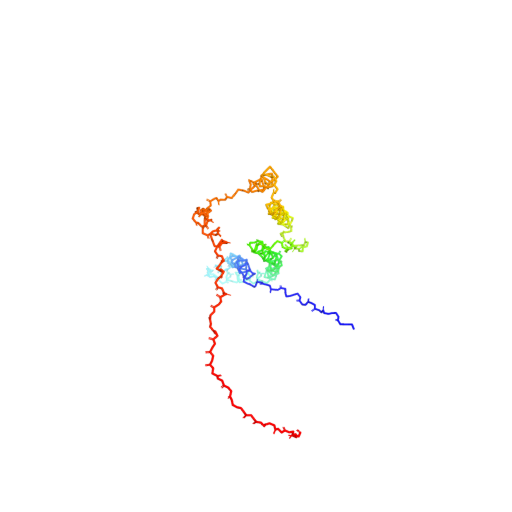.000 1.00 50.72 201 GLN A O 1
ATOM 1657 N N . THR A 1 202 ? -40.104 -22.273 35.709 1.00 48.88 202 THR A N 1
ATOM 1658 C CA . THR A 1 202 ? -41.088 -22.574 36.770 1.00 48.88 202 THR A CA 1
ATOM 1659 C C . THR A 1 202 ? -41.647 -23.999 36.714 1.00 48.88 202 THR A C 1
ATOM 1661 O O . THR A 1 202 ? -42.259 -24.435 37.680 1.00 48.88 202 THR A O 1
ATOM 1664 N N . GLN A 1 203 ? -41.419 -24.750 35.631 1.00 47.56 203 GLN A N 1
ATOM 1665 C CA . GLN A 1 203 ? -41.730 -26.183 35.556 1.00 47.56 203 GLN A CA 1
ATOM 1666 C C . GLN A 1 203 ? -40.439 -27.002 35.574 1.00 47.56 203 GLN A C 1
ATOM 1668 O O . GLN A 1 203 ? -39.938 -27.452 34.543 1.00 47.56 203 GLN A O 1
ATOM 1673 N N . ARG A 1 204 ? -39.889 -27.173 36.776 1.00 43.62 204 ARG A N 1
ATOM 1674 C CA . ARG A 1 204 ? -39.074 -28.341 37.104 1.00 43.62 204 ARG A CA 1
ATOM 1675 C C . ARG A 1 204 ? -40.078 -29.409 37.568 1.00 43.62 204 ARG A C 1
ATOM 1677 O O . ARG A 1 204 ? -40.806 -29.109 38.508 1.00 43.62 204 ARG A O 1
ATOM 1684 N N . PRO A 1 205 ? -40.219 -30.564 36.899 1.00 40.81 205 PRO A N 1
ATOM 1685 C CA . PRO A 1 205 ? -41.093 -31.621 37.391 1.00 40.81 205 PRO A CA 1
ATOM 1686 C C . PRO A 1 205 ? -40.438 -32.248 38.620 1.00 40.81 205 PRO A C 1
ATOM 1688 O O . PRO A 1 205 ? -39.288 -32.679 38.544 1.00 40.81 205 PRO A O 1
ATOM 1691 N N . ASP A 1 206 ? -41.180 -32.295 39.721 1.00 46.97 206 ASP A N 1
ATOM 1692 C CA . ASP A 1 206 ? -40.882 -33.079 40.924 1.00 46.97 206 ASP A CA 1
ATOM 1693 C C . ASP A 1 206 ? -41.250 -34.573 40.730 1.00 46.97 206 ASP A C 1
ATOM 1695 O O . ASP A 1 206 ? -41.536 -35.281 41.690 1.00 46.97 206 ASP A O 1
ATOM 1699 N N . ASP A 1 207 ? -41.222 -35.072 39.490 1.00 46.66 207 ASP A N 1
ATOM 1700 C CA . ASP A 1 207 ? -41.593 -36.447 39.135 1.00 46.66 207 ASP A CA 1
ATOM 1701 C C . ASP A 1 207 ? -40.337 -37.313 38.959 1.00 46.66 207 ASP A C 1
ATOM 1703 O O . ASP A 1 207 ? -39.980 -37.738 37.863 1.00 46.66 207 ASP A O 1
ATOM 1707 N N . GLU A 1 208 ? -39.633 -37.551 40.062 1.00 44.56 208 GLU A N 1
ATOM 1708 C CA . GLU A 1 208 ? -38.727 -38.698 40.206 1.00 44.56 208 GLU A CA 1
ATOM 1709 C C . GLU A 1 208 ? -38.853 -39.228 41.642 1.00 44.56 208 GLU A C 1
ATOM 1711 O O . GLU A 1 208 ? -37.903 -39.319 42.418 1.00 44.56 208 GLU A O 1
ATOM 1716 N N . ALA A 1 209 ? -40.095 -39.519 42.025 1.00 44.50 209 ALA A N 1
ATOM 1717 C CA . ALA A 1 209 ? -40.417 -40.259 43.228 1.00 44.50 209 ALA A CA 1
ATOM 1718 C C . ALA A 1 209 ? -41.466 -41.326 42.895 1.00 44.50 209 ALA A C 1
ATOM 1720 O O . ALA A 1 209 ? -42.595 -41.007 42.540 1.00 44.50 209 ALA A O 1
ATOM 1721 N N . GLN A 1 210 ? -41.041 -42.569 43.120 1.00 41.53 210 GLN A N 1
ATOM 1722 C CA . GLN A 1 210 ? -41.836 -43.753 43.446 1.00 41.53 210 GLN A CA 1
ATOM 1723 C C . GLN A 1 210 ? -42.355 -44.663 42.320 1.00 41.53 210 GLN A C 1
ATOM 1725 O O . GLN A 1 210 ? -42.835 -44.229 41.278 1.00 41.53 210 GLN A O 1
ATOM 1730 N N . ASP A 1 211 ? -42.264 -45.949 42.684 1.00 39.44 211 ASP A N 1
ATOM 1731 C CA . ASP A 1 211 ? -42.860 -47.173 42.141 1.00 39.44 211 ASP A CA 1
ATOM 1732 C C . ASP A 1 211 ? -42.011 -47.878 41.052 1.00 39.44 211 ASP A C 1
ATOM 1734 O O . ASP A 1 211 ? -41.744 -47.327 39.992 1.00 39.44 211 ASP A O 1
ATOM 1738 N N . LEU A 1 212 ? -41.491 -49.102 41.234 1.00 44.84 212 LEU A N 1
ATOM 1739 C CA . LEU A 1 212 ? -42.034 -50.253 41.964 1.00 44.84 212 LEU A CA 1
ATOM 1740 C C . LEU A 1 212 ? -40.945 -51.185 42.527 1.00 44.84 212 LEU A C 1
ATOM 1742 O O . LEU A 1 212 ? -39.971 -51.526 41.853 1.00 44.84 212 LEU A O 1
ATOM 1746 N N . ASP A 1 213 ? -41.206 -51.587 43.767 1.00 43.44 213 ASP A N 1
ATOM 1747 C CA . ASP A 1 213 ? -40.723 -52.759 44.493 1.00 43.44 213 ASP A CA 1
ATOM 1748 C C . ASP A 1 213 ? -41.458 -54.036 44.016 1.00 43.44 213 ASP A C 1
ATOM 1750 O O . ASP A 1 213 ? -42.462 -53.957 43.306 1.00 43.44 213 ASP A O 1
ATOM 1754 N N . ASP A 1 214 ? -40.968 -55.175 44.499 1.00 42.28 214 ASP A N 1
ATOM 1755 C CA . ASP A 1 214 ? -41.576 -56.506 44.587 1.00 42.28 214 ASP A CA 1
ATOM 1756 C C . ASP A 1 214 ? -41.267 -57.578 43.521 1.00 42.28 214 ASP A C 1
ATOM 1758 O O . ASP A 1 214 ? -41.982 -57.815 42.548 1.00 42.28 214 ASP A O 1
ATOM 1762 N N . SER A 1 215 ? -40.296 -58.404 43.933 1.00 42.47 215 SER A N 1
ATOM 1763 C CA . SER A 1 215 ? -40.456 -59.849 44.182 1.00 42.47 215 SER A CA 1
ATOM 1764 C C . SER A 1 215 ? -40.091 -60.846 43.073 1.00 42.47 215 SER A C 1
ATOM 1766 O O . SER A 1 215 ? -40.881 -61.157 42.191 1.00 42.47 215 SER A O 1
ATOM 1768 N N . GLU A 1 216 ? -38.919 -61.471 43.230 1.00 43.78 216 GLU A N 1
ATOM 1769 C CA . GLU A 1 216 ? -38.815 -62.937 43.251 1.00 43.78 216 GLU A CA 1
ATOM 1770 C C . GLU A 1 216 ? -37.633 -63.366 44.147 1.00 43.78 216 GLU A C 1
ATOM 1772 O O . GLU A 1 216 ? -36.540 -62.801 44.098 1.00 43.78 216 GLU A O 1
ATOM 1777 N N . GLU A 1 217 ? -37.940 -64.300 45.047 1.00 54.03 217 GLU A N 1
ATOM 1778 C CA . GLU A 1 217 ? -37.185 -64.771 46.216 1.00 54.03 217 GLU A CA 1
ATOM 1779 C C . GLU A 1 217 ? -36.032 -65.758 45.877 1.00 54.03 217 GLU A C 1
ATOM 1781 O O . GLU A 1 217 ? -35.852 -66.131 44.717 1.00 54.03 217 GLU A O 1
ATOM 1786 N N . PRO A 1 218 ? -35.215 -66.159 46.877 1.00 61.94 218 PRO A N 1
ATOM 1787 C CA . PRO A 1 218 ? -33.870 -66.705 46.708 1.00 61.94 218 PRO A CA 1
ATOM 1788 C C . PRO A 1 218 ? -33.824 -68.236 46.644 1.00 61.94 218 PRO A C 1
ATOM 1790 O O . PRO A 1 218 ? -34.716 -68.908 47.147 1.00 61.94 218 PRO A O 1
ATOM 1793 N N . ASP A 1 219 ? -32.699 -68.781 46.164 1.00 46.19 219 ASP A N 1
ATOM 1794 C CA . ASP A 1 219 ? -32.281 -70.132 46.545 1.00 46.19 219 ASP A CA 1
ATOM 1795 C C . ASP A 1 219 ? -30.746 -70.291 46.598 1.00 46.19 219 ASP A C 1
ATOM 1797 O O . ASP A 1 219 ? -30.020 -70.154 45.615 1.00 46.19 219 ASP A O 1
ATOM 1801 N N . GLU A 1 220 ? -30.288 -70.498 47.831 1.00 44.81 220 GLU A N 1
ATOM 1802 C CA . GLU A 1 220 ? -29.274 -71.440 48.311 1.00 44.81 220 GLU A CA 1
ATOM 1803 C C . GLU A 1 220 ? -27.922 -71.721 47.590 1.00 44.81 220 GLU A C 1
ATOM 1805 O O . GLU A 1 220 ? -27.817 -72.364 46.553 1.00 44.81 220 GLU A O 1
ATOM 1810 N N . LEU A 1 221 ? -26.871 -71.472 48.397 1.00 46.03 221 LEU A N 1
ATOM 1811 C CA . LEU A 1 221 ? -25.808 -72.407 48.834 1.00 46.03 221 LEU A CA 1
ATOM 1812 C C . LEU A 1 221 ? -24.473 -72.571 48.067 1.00 46.03 221 LEU A C 1
ATOM 1814 O O . LEU A 1 221 ? -24.407 -72.954 46.907 1.00 46.03 221 LEU A O 1
ATOM 1818 N N . LYS A 1 222 ? -23.415 -72.516 48.908 1.00 42.81 222 LYS A N 1
ATOM 1819 C CA . LYS A 1 222 ? -22.034 -73.057 48.796 1.00 42.81 222 LYS A CA 1
ATOM 1820 C C . LYS A 1 222 ? -21.109 -72.271 47.852 1.00 42.81 222 LYS A C 1
ATOM 1822 O O . LYS A 1 222 ? -21.328 -72.217 46.660 1.00 42.81 222 LYS A O 1
ATOM 1827 N N . GLY A 1 223 ? -20.049 -71.592 48.290 1.00 43.97 223 GLY A N 1
ATOM 1828 C CA . GLY A 1 223 ? -19.079 -71.932 49.325 1.00 43.97 223 GLY A CA 1
ATOM 1829 C C . GLY A 1 223 ? -17.956 -72.760 48.711 1.00 43.97 223 GLY A C 1
ATOM 1830 O O . GLY A 1 223 ? -18.143 -73.955 48.600 1.00 43.97 223 GLY A O 1
ATOM 1831 N N . GLU A 1 224 ? -16.812 -72.160 48.364 1.00 44.00 224 GLU A N 1
ATOM 1832 C CA . GLU A 1 224 ? -15.498 -72.799 48.530 1.00 44.00 224 GLU A CA 1
ATOM 1833 C C . GLU A 1 224 ? -14.331 -71.828 48.310 1.00 44.00 224 GLU A C 1
ATOM 1835 O O . GLU A 1 224 ? -14.392 -70.881 47.530 1.00 44.00 224 GLU A O 1
ATOM 1840 N N . LYS A 1 225 ? -13.279 -72.084 49.086 1.00 48.72 225 LYS A N 1
ATOM 1841 C CA . LYS A 1 225 ? -11.955 -71.463 49.057 1.00 48.72 225 LYS A CA 1
ATOM 1842 C C . LYS A 1 225 ? -11.106 -72.050 47.913 1.00 48.72 225 LYS A C 1
ATOM 1844 O O . LYS A 1 225 ? -11.460 -73.078 47.354 1.00 48.72 225 LYS A O 1
ATOM 1849 N N . SER A 1 226 ? -9.901 -71.488 47.751 1.00 53.31 226 SER A N 1
ATOM 1850 C CA . SER A 1 226 ? -8.782 -71.934 46.892 1.00 53.31 226 SER A CA 1
ATOM 1851 C C . SER A 1 226 ? -8.916 -71.453 45.441 1.00 53.31 226 SER A C 1
ATOM 1853 O O . SER A 1 226 ? -9.949 -71.648 44.824 1.00 53.31 226 SER A O 1
ATOM 1855 N N . ASN A 1 227 ? -7.940 -70.782 44.829 1.00 50.50 227 ASN A N 1
ATOM 1856 C CA . ASN A 1 227 ? -6.482 -70.872 44.939 1.00 50.50 227 ASN A CA 1
ATOM 1857 C C . ASN A 1 227 ? -5.846 -69.525 44.550 1.00 50.50 227 ASN A C 1
ATOM 1859 O O . ASN A 1 227 ? -6.418 -68.871 43.649 1.00 50.50 227 ASN A O 1
#

Radius of gyration: 40.24 Å; chains: 1; bounding box: 72×81×105 Å

Sequence (227 aa):
MAQYIRRRRKIINVATQSQIFVETFAQVLIFFILTTFITYLRPFTGIFSSHSALEHETAFETFLSMNLSKWPLFVVIVSFLVILNILFSHRIAGPIYKIKMVINAYKAKDFRPRMTLRKTDYFKGIIPVINDMRNSLSHDIESLKIETMRAQTLLQQGAEQKRLKKSLDSIAEILEQYQLQSQDTMPSFSREQLAKASFRQTQRPDDEAQDLDDSEEPDELKGEKSN

Foldseek 3Di:
DDDDPPDDPLPPDPPVLVVLLVVVVVVLVVVVVVVVCVVCVVLVCQCVVDPDPVSNVVSVVVVVVCCVPVVVVVVVVSVVVSVVSNVLSSLAVSLVVQVVVQVVCVVVVNLPDQDDDDPSRPCPVCRVVVRVVSVLVVVLVVLLVVLVVVLVVCVVVVHDPVSNVVSVVSNVVSVVVDPDPPDDDDPPCDVVVVVVVVVVVVDPDPPPDDDDDDDDDDDDDDDDDDD